Protein AF-G0NQK1-F1 (afdb_monomer_lite)

pLDDT: mean 72.03, std 18.88, range [37.66, 96.12]

Foldseek 3Di:
DDDPDVVVVVVVVVVVVVVVVVVVVVVVVVVVPDPDPDDPPPPPDPPPPPPPPDPPQDPDDPPPDDPPDCVVLLVVLCVLQVQDDSVVLVVLVVVDPSVVSSVVSVVDDHDGPPDDPVVVVVCVVPVDPDVVVVVVVVVVVLVVQCVVCPPNDDDVVRVVVVVVVVVVVVCVPPVCVVVPDDPDPVVVVVVVVVVVVVVVVVVVVVVVVVVVVVVVVVVVVVVVVVVVVVVVVVVVVPDPDDDDDDDDDDDDDDPDDDDDDDDDDDDDDDDDDDDDDDDDDDDDDDDDDDDDDDDDDDDDDDDDD

Secondary structure (DSSP, 8-state):
-PPP-HHHHHHHHHHHHHHHHHHHHHHHHHHHH------TT----GGGG-----GGG----TT------THHHHHHHHHH-TTS-HHHHHHHHHHS-HHHHHHHHHH---PPTT---HHHHHHHSSSSSHHHHHHHHHHHHHHHHHHHHGGG---HHHHHHHHHHHHHHHHH-GGGHHHH-----HHHHHHHHHHHHHHHHHHHHHHHHHHHHHHHHHHHHHHHHHHHHHHHHHHTT--------------------------------------------------------------------

Structure (mmCIF, N/CA/C/O backbone):
data_AF-G0NQK1-F1
#
_entry.id   AF-G0NQK1-F1
#
loop_
_atom_site.group_PDB
_atom_site.id
_atom_site.type_symbol
_atom_site.label_atom_id
_atom_site.label_alt_id
_atom_site.label_comp_id
_atom_site.label_asym_id
_atom_site.label_entity_id
_atom_site.label_seq_id
_atom_site.pdbx_PDB_ins_code
_atom_site.Cartn_x
_atom_site.Cartn_y
_atom_site.Cartn_z
_atom_site.occupancy
_atom_site.B_iso_or_equiv
_atom_site.auth_seq_id
_atom_site.auth_comp_id
_atom_site.auth_asym_id
_atom_site.auth_atom_id
_atom_site.pdbx_PDB_model_num
ATOM 1 N N . MET A 1 1 ? -35.650 0.264 58.188 1.00 47.28 1 MET A N 1
ATOM 2 C CA . MET A 1 1 ? -34.182 0.414 58.132 1.00 47.28 1 MET A CA 1
ATOM 3 C C . MET A 1 1 ? -33.767 0.243 56.674 1.00 47.28 1 MET A C 1
ATOM 5 O O . MET A 1 1 ? -33.750 -0.897 56.217 1.00 47.28 1 MET A O 1
ATOM 9 N N . PRO A 1 2 ? -33.582 1.329 55.905 1.00 57.16 2 PRO A N 1
ATOM 10 C CA . PRO A 1 2 ? -33.082 1.231 54.534 1.00 57.16 2 PRO A CA 1
ATOM 11 C C . PRO A 1 2 ? -31.653 0.673 54.561 1.00 57.16 2 PRO A C 1
ATOM 13 O O . PRO A 1 2 ? -30.858 1.049 55.423 1.00 57.16 2 PRO A O 1
ATOM 16 N N . ARG A 1 3 ? -31.359 -0.286 53.677 1.00 60.88 3 ARG A N 1
ATOM 17 C CA . ARG A 1 3 ? -30.006 -0.832 53.526 1.00 60.88 3 ARG A CA 1
ATOM 18 C C . ARG A 1 3 ? -29.149 0.227 52.826 1.00 60.88 3 ARG A C 1
ATOM 20 O O . ARG A 1 3 ? -29.644 0.813 51.870 1.00 60.88 3 ARG A O 1
ATOM 27 N N . PRO A 1 4 ? -27.925 0.502 53.300 1.00 66.38 4 PRO A N 1
ATOM 28 C CA . PRO A 1 4 ? -27.040 1.433 52.618 1.00 66.38 4 PRO A CA 1
ATOM 29 C C . PRO A 1 4 ? -26.673 0.875 51.239 1.00 66.38 4 PRO A C 1
ATOM 31 O O . PRO A 1 4 ? -26.373 -0.314 51.113 1.00 66.38 4 PRO A O 1
ATOM 34 N N . ASP A 1 5 ? -26.724 1.736 50.225 1.00 71.75 5 ASP A N 1
ATOM 35 C CA . ASP A 1 5 ? -26.423 1.410 48.833 1.00 71.75 5 ASP A CA 1
ATOM 36 C C . ASP A 1 5 ? -24.940 1.047 48.683 1.00 71.75 5 ASP A C 1
ATOM 38 O O . ASP A 1 5 ? -24.060 1.901 48.579 1.00 71.75 5 ASP A O 1
ATOM 42 N N . THR A 1 6 ? -24.651 -0.252 48.686 1.00 82.06 6 THR A N 1
ATOM 43 C CA . THR A 1 6 ? -23.290 -0.794 48.560 1.00 82.06 6 THR A CA 1
ATOM 44 C C . THR A 1 6 ? -22.684 -0.572 47.173 1.00 82.06 6 THR A C 1
ATOM 46 O O . THR A 1 6 ? -21.468 -0.619 47.019 1.00 82.06 6 THR A O 1
ATOM 49 N N . GLU A 1 7 ? -23.510 -0.304 46.161 1.00 79.38 7 GLU A N 1
ATOM 50 C CA . GLU A 1 7 ? -23.057 -0.072 44.784 1.00 79.38 7 GLU A CA 1
ATOM 51 C C . GLU A 1 7 ? -22.332 1.269 44.618 1.00 79.38 7 GLU A C 1
ATOM 53 O O . GLU A 1 7 ? -21.388 1.365 43.834 1.00 79.38 7 GLU A O 1
ATOM 58 N N . GLY A 1 8 ? -22.712 2.290 45.395 1.00 83.19 8 GLY A N 1
ATOM 59 C CA . GLY A 1 8 ? -22.035 3.589 45.368 1.00 83.19 8 GLY A CA 1
ATOM 60 C C . GLY A 1 8 ? -20.596 3.507 45.881 1.00 83.19 8 GLY A C 1
ATOM 61 O O . GLY A 1 8 ? -19.693 4.091 45.287 1.00 83.19 8 GLY A O 1
ATOM 62 N N . LEU A 1 9 ? -20.376 2.712 46.933 1.00 80.38 9 LEU A N 1
ATOM 63 C CA . LEU A 1 9 ? -19.057 2.519 47.543 1.00 80.38 9 LEU A CA 1
ATOM 64 C C . LEU A 1 9 ? -18.083 1.797 46.605 1.00 80.38 9 LEU A C 1
ATOM 66 O O . LEU A 1 9 ? -16.930 2.202 46.489 1.00 80.38 9 LEU A O 1
ATOM 70 N N . LEU A 1 10 ? -18.557 0.776 45.884 1.00 86.19 10 LEU A N 1
ATOM 71 C CA . LEU A 1 10 ? -17.725 0.038 44.928 1.00 86.19 10 LEU A CA 1
ATOM 72 C C . LEU A 1 10 ? -17.297 0.904 43.740 1.00 86.19 10 LEU A C 1
ATOM 74 O O . LEU A 1 10 ? -16.177 0.775 43.247 1.00 86.19 10 LEU A O 1
ATOM 78 N N . LYS A 1 11 ? -18.173 1.805 43.286 1.00 88.19 11 LYS A N 1
ATOM 79 C CA . LYS A 1 11 ? -17.861 2.710 42.178 1.00 88.19 11 LYS A CA 1
ATOM 80 C C . LYS A 1 11 ? -16.820 3.756 42.581 1.00 88.19 11 LYS A C 1
ATOM 82 O O . LYS A 1 11 ? -15.889 4.014 41.826 1.00 88.19 11 LYS A O 1
ATOM 87 N N . GLU A 1 12 ? -16.927 4.285 43.798 1.00 91.31 12 GLU A N 1
ATOM 88 C CA . GLU A 1 12 ? -15.971 5.261 44.325 1.00 91.31 12 GLU A CA 1
ATOM 89 C C . GLU A 1 12 ? -14.574 4.652 44.561 1.00 91.31 12 GLU A C 1
ATOM 91 O O . GLU A 1 12 ? -13.560 5.317 44.344 1.00 91.31 12 GLU A O 1
ATOM 96 N N . GLU A 1 13 ? -14.493 3.380 44.971 1.00 92.62 13 GLU A N 1
ATOM 97 C CA . GLU A 1 13 ? -13.213 2.663 45.063 1.00 92.62 13 GLU A CA 1
ATOM 98 C C . GLU A 1 13 ? -12.600 2.384 43.686 1.00 92.62 13 GLU A C 1
ATOM 100 O O . GLU A 1 13 ? -11.395 2.571 43.508 1.00 92.62 13 GLU A O 1
ATOM 105 N N . ALA A 1 14 ? -13.409 1.994 42.696 1.00 91.50 14 ALA A N 1
ATOM 106 C CA . ALA A 1 14 ? -12.929 1.749 41.337 1.00 91.50 14 ALA A CA 1
ATOM 107 C C . ALA A 1 14 ? -12.344 3.017 40.691 1.00 91.50 14 ALA A C 1
ATOM 109 O O . ALA A 1 14 ? -11.261 2.961 40.101 1.00 91.50 14 ALA A O 1
ATOM 110 N N . ASP A 1 15 ? -13.007 4.164 40.865 1.00 93.19 15 ASP A N 1
ATOM 111 C CA . ASP A 1 15 ? -12.532 5.448 40.341 1.00 93.19 15 ASP A CA 1
ATOM 112 C C . ASP A 1 15 ? -11.212 5.878 41.009 1.00 93.19 15 ASP A C 1
ATOM 114 O O . ASP A 1 15 ? -10.290 6.325 40.322 1.00 93.19 15 ASP A O 1
ATOM 118 N N . LYS A 1 16 ? -11.053 5.646 42.322 1.00 94.75 16 LYS A N 1
ATOM 119 C CA . LYS A 1 16 ? -9.789 5.914 43.041 1.00 94.75 16 LYS A CA 1
ATOM 120 C C . LYS A 1 16 ? -8.631 5.051 42.540 1.00 94.75 16 LYS A C 1
ATOM 122 O O . LYS A 1 16 ? -7.509 5.546 42.425 1.00 94.75 16 LYS A O 1
ATOM 127 N N . VAL A 1 17 ? -8.882 3.777 42.235 1.00 95.06 17 VAL A N 1
ATOM 128 C CA . VAL A 1 17 ? -7.855 2.868 41.696 1.00 95.06 17 VAL A CA 1
ATOM 129 C C . VAL A 1 17 ? -7.435 3.290 40.286 1.00 95.06 17 VAL A C 1
ATOM 131 O O . VAL A 1 17 ? -6.241 3.305 39.981 1.00 95.06 17 VAL A O 1
ATOM 134 N N . LEU A 1 18 ? -8.390 3.686 39.442 1.00 92.31 18 LEU A N 1
ATOM 135 C CA . LEU A 1 18 ? -8.117 4.192 38.094 1.00 92.31 18 LEU A CA 1
ATOM 136 C C . LEU A 1 18 ? -7.317 5.499 38.121 1.00 92.31 18 LEU A C 1
ATOM 138 O O . LEU A 1 18 ? -6.339 5.632 37.384 1.00 92.31 18 LEU A O 1
ATOM 142 N N . GLU A 1 19 ? -7.676 6.440 38.994 1.00 94.12 19 GLU A N 1
ATOM 143 C CA . GLU A 1 19 ? -6.955 7.710 39.119 1.00 94.12 19 GLU A CA 1
ATOM 144 C C . GLU A 1 19 ? -5.521 7.509 39.644 1.00 94.12 19 GLU A C 1
ATOM 146 O O . GLU A 1 19 ? -4.582 8.147 39.160 1.00 94.12 19 GLU A O 1
ATOM 151 N N . ALA A 1 20 ? -5.323 6.575 40.582 1.00 93.12 20 ALA A N 1
ATOM 152 C CA . ALA A 1 20 ? -3.994 6.201 41.066 1.00 93.12 20 ALA A CA 1
ATOM 153 C C . ALA A 1 20 ? -3.134 5.560 39.963 1.00 93.12 20 ALA A C 1
ATOM 155 O O . ALA A 1 20 ? -1.944 5.866 39.852 1.00 93.12 20 ALA A O 1
ATOM 156 N N . TYR A 1 21 ? -3.733 4.717 39.117 1.00 92.38 21 TYR A N 1
ATOM 157 C CA . TYR A 1 21 ? -3.041 4.085 37.995 1.00 92.38 21 TYR A CA 1
ATOM 158 C C . TYR A 1 21 ? -2.567 5.116 36.961 1.00 92.38 21 TYR A C 1
ATOM 160 O O . TYR A 1 21 ? -1.395 5.103 36.579 1.00 92.38 21 TYR A O 1
ATOM 168 N N . PHE A 1 22 ? -3.422 6.068 36.572 1.00 89.00 22 PHE A N 1
ATOM 169 C CA . PHE A 1 22 ? -3.027 7.129 35.637 1.00 89.00 22 PHE A CA 1
ATOM 170 C C . PHE A 1 22 ? -1.946 8.050 36.215 1.00 89.00 22 PHE A C 1
ATOM 172 O O . PHE A 1 22 ? -0.972 8.337 35.522 1.00 89.00 22 PHE A O 1
ATOM 179 N N . LYS A 1 23 ? -2.035 8.417 37.501 1.00 88.56 23 LYS A N 1
ATOM 180 C CA . LYS A 1 23 ? -0.977 9.192 38.176 1.00 88.56 23 LYS A CA 1
ATOM 181 C C . LYS A 1 23 ? 0.366 8.458 38.224 1.00 88.56 23 LYS A C 1
ATOM 183 O O . LYS A 1 23 ? 1.402 9.103 38.108 1.00 88.56 23 LYS A O 1
ATOM 188 N N . SER A 1 24 ? 0.371 7.128 38.365 1.00 86.19 24 SER A N 1
ATOM 189 C CA . SER A 1 24 ? 1.624 6.357 38.304 1.00 86.19 24 SER A CA 1
ATOM 190 C C . SER A 1 24 ? 2.235 6.299 36.901 1.00 86.19 24 SER A C 1
ATOM 192 O O . SER A 1 24 ? 3.453 6.294 36.779 1.00 86.19 24 SER A O 1
ATOM 194 N N . GLN A 1 25 ? 1.408 6.301 35.849 1.00 80.50 25 GLN A N 1
ATOM 195 C CA . GLN A 1 25 ? 1.873 6.277 34.459 1.00 80.50 25 GLN A CA 1
ATOM 196 C C . GLN A 1 25 ? 2.445 7.634 34.025 1.00 80.50 25 GLN A C 1
ATOM 198 O O . GLN A 1 25 ? 3.447 7.670 33.320 1.00 80.50 25 GLN A O 1
ATOM 203 N N . GLU A 1 26 ? 1.853 8.751 34.461 1.00 76.69 26 GLU A N 1
ATOM 204 C CA . GLU A 1 26 ? 2.375 10.092 34.148 1.00 76.69 26 GLU A CA 1
ATOM 205 C C . GLU A 1 26 ? 3.767 10.326 34.756 1.00 76.69 26 GLU A C 1
ATOM 207 O O . GLU A 1 26 ? 4.646 10.854 34.078 1.00 76.69 26 GLU A O 1
ATOM 212 N N . ALA A 1 27 ? 4.010 9.844 35.980 1.00 73.12 27 ALA A N 1
ATOM 213 C CA . ALA A 1 27 ? 5.314 9.967 36.633 1.00 73.12 27 ALA A CA 1
ATOM 214 C C . ALA A 1 27 ? 6.438 9.184 35.921 1.00 73.12 27 ALA A C 1
ATOM 216 O O . ALA A 1 27 ? 7.591 9.595 35.973 1.00 73.12 27 ALA A O 1
ATOM 217 N N . GLU A 1 28 ? 6.120 8.075 35.247 1.00 73.38 28 GLU A N 1
ATOM 218 C CA . GLU A 1 28 ? 7.110 7.265 34.519 1.00 73.38 28 GLU A CA 1
ATOM 219 C C . GLU A 1 28 ? 7.445 7.853 33.135 1.00 73.38 28 GLU A C 1
ATOM 221 O O . GLU A 1 28 ? 8.535 7.643 32.604 1.00 73.38 28 GLU A O 1
ATOM 226 N N . ILE A 1 29 ? 6.523 8.620 32.543 1.00 68.38 29 ILE A N 1
ATOM 227 C CA . ILE A 1 29 ? 6.702 9.209 31.209 1.00 68.38 29 ILE A CA 1
ATOM 228 C C . ILE A 1 29 ? 7.517 10.511 31.273 1.00 68.38 29 ILE A C 1
ATOM 230 O O . ILE A 1 29 ? 8.296 10.780 30.353 1.00 68.38 29 ILE A O 1
ATOM 234 N N . ASP A 1 30 ? 7.404 11.284 32.355 1.00 61.38 30 ASP A N 1
ATOM 235 C CA . ASP A 1 30 ? 8.177 12.524 32.525 1.00 61.38 30 ASP A CA 1
ATOM 236 C C . ASP A 1 30 ? 9.691 12.269 32.677 1.00 61.38 30 ASP A C 1
ATOM 238 O O . ASP A 1 30 ? 10.494 13.077 32.203 1.00 61.38 30 ASP A O 1
ATOM 242 N N . ASP A 1 31 ? 10.097 11.104 33.196 1.00 62.75 31 ASP A N 1
ATOM 243 C CA . ASP A 1 31 ? 11.508 10.686 33.245 1.00 62.75 31 ASP A CA 1
ATOM 244 C C . ASP A 1 31 ? 12.076 10.300 31.862 1.00 62.75 31 ASP A C 1
ATOM 246 O O . ASP A 1 31 ? 13.297 10.287 31.672 1.00 62.75 31 ASP A O 1
ATOM 250 N N . LEU A 1 32 ? 11.224 10.011 30.867 1.00 60.41 32 LEU A N 1
ATOM 251 C CA . LEU A 1 32 ? 11.668 9.622 29.523 1.00 60.41 32 LEU A CA 1
ATOM 252 C C . LEU A 1 32 ? 11.732 10.776 28.514 1.00 60.41 32 LEU A C 1
ATOM 254 O O . LEU A 1 32 ? 12.402 10.619 27.490 1.00 60.41 32 LEU A O 1
ATOM 258 N N . ILE A 1 33 ? 11.040 11.900 28.737 1.00 60.25 33 ILE A N 1
ATOM 259 C CA . ILE A 1 33 ? 10.788 12.863 27.647 1.00 60.25 33 ILE A CA 1
ATOM 260 C C . ILE A 1 33 ? 11.591 14.168 27.739 1.00 60.25 33 ILE A C 1
ATOM 262 O O . ILE A 1 33 ? 11.809 14.783 26.696 1.00 60.25 33 ILE A O 1
ATOM 266 N N . ILE A 1 34 ? 12.116 14.594 28.894 1.00 54.38 34 ILE A N 1
ATOM 267 C CA . ILE A 1 34 ? 12.897 15.848 28.956 1.00 54.38 34 ILE A CA 1
ATOM 268 C C . ILE A 1 34 ? 14.088 15.725 29.916 1.00 54.38 34 ILE A C 1
ATOM 270 O O . ILE A 1 34 ? 14.192 16.419 30.924 1.00 54.38 34 ILE A O 1
ATOM 274 N N . GLY A 1 35 ? 15.051 14.872 29.563 1.00 52.09 35 GLY A N 1
ATOM 275 C CA . GLY A 1 35 ? 16.433 15.139 29.960 1.00 52.09 35 GLY A CA 1
ATOM 276 C C . GLY A 1 35 ? 16.885 16.425 29.255 1.00 52.09 35 GLY A C 1
ATOM 277 O O . GLY A 1 35 ? 16.641 16.554 28.053 1.00 52.09 35 GLY A O 1
ATOM 278 N N . PRO A 1 36 ? 17.486 17.403 29.953 1.00 54.50 36 PRO A N 1
ATOM 279 C CA . PRO A 1 36 ? 17.857 18.659 29.329 1.00 54.50 36 PRO A CA 1
ATOM 280 C C . PRO A 1 36 ? 18.893 18.356 28.245 1.00 54.50 36 PRO A C 1
ATOM 282 O O . PRO A 1 36 ? 19.937 17.765 28.522 1.00 54.50 36 PRO A O 1
ATOM 285 N N . CYS A 1 37 ? 18.564 18.719 27.007 1.00 52.97 37 CYS A N 1
ATOM 286 C CA . CYS A 1 37 ? 19.435 18.634 25.843 1.00 52.97 37 CYS A CA 1
ATOM 287 C C . CYS A 1 37 ? 20.619 19.594 26.041 1.00 52.97 37 CYS A C 1
ATOM 289 O O . CYS A 1 37 ? 20.638 20.688 25.483 1.00 52.97 37 CYS A O 1
ATOM 291 N N . TYR A 1 38 ? 21.555 19.224 26.912 1.00 50.69 38 TYR A N 1
ATOM 292 C CA . TYR A 1 38 ? 22.811 19.924 27.110 1.00 50.69 38 TYR A CA 1
ATOM 293 C C . TYR A 1 38 ? 23.866 19.353 26.162 1.00 50.69 38 TYR A C 1
ATOM 295 O O . TYR A 1 38 ? 24.126 18.149 26.135 1.00 50.69 38 TYR A O 1
ATOM 303 N N . ASP A 1 39 ? 24.480 20.305 25.465 1.00 50.81 39 ASP A N 1
ATOM 304 C CA . ASP A 1 39 ? 25.810 20.297 24.865 1.00 50.81 39 ASP A CA 1
ATOM 305 C C . ASP A 1 39 ? 25.944 19.708 23.454 1.00 50.81 39 ASP A C 1
ATOM 307 O O . ASP A 1 39 ? 26.542 18.656 23.234 1.00 50.81 39 ASP A O 1
ATOM 311 N N . GLU A 1 40 ? 25.524 20.520 22.477 1.00 53.44 40 GLU A N 1
ATOM 312 C CA . GLU A 1 40 ? 25.973 20.490 21.072 1.00 53.44 40 GLU A CA 1
ATOM 313 C C . GLU A 1 40 ? 27.495 20.754 20.896 1.00 53.44 40 GLU A C 1
ATOM 315 O O . GLU A 1 40 ? 27.973 20.840 19.771 1.00 53.44 40 GLU A O 1
ATOM 320 N N . ASP A 1 41 ? 28.290 20.810 21.974 1.00 57.91 41 ASP A N 1
ATOM 321 C CA . ASP A 1 41 ? 29.712 21.195 21.940 1.00 57.91 41 ASP A CA 1
ATOM 322 C C . ASP A 1 41 ? 30.703 20.059 22.292 1.00 57.91 41 ASP A C 1
ATOM 324 O O . ASP A 1 41 ? 31.879 20.310 22.553 1.00 57.91 41 ASP A O 1
ATOM 328 N N . LYS A 1 42 ? 30.286 18.782 22.278 1.00 52.62 42 LYS A N 1
ATOM 329 C CA . LYS A 1 42 ? 31.195 17.622 22.471 1.00 52.62 42 LYS A CA 1
ATOM 330 C C . LYS A 1 42 ? 31.612 16.894 21.187 1.00 52.62 42 LYS A C 1
ATOM 332 O O . LYS A 1 42 ? 31.985 15.722 21.237 1.00 52.62 42 LYS A O 1
ATOM 337 N N . ASP A 1 43 ? 31.694 17.609 20.070 1.00 57.75 43 ASP A N 1
ATOM 338 C CA . ASP A 1 43 ? 32.359 17.141 18.840 1.00 57.75 43 ASP A CA 1
ATOM 339 C C . ASP A 1 43 ? 33.899 17.280 18.881 1.00 57.75 43 ASP A C 1
ATOM 341 O O . ASP A 1 43 ? 34.585 17.362 17.857 1.00 57.75 43 ASP A O 1
ATOM 345 N N . ASP A 1 44 ? 34.499 17.226 20.072 1.00 52.69 44 ASP A N 1
ATOM 346 C CA . ASP A 1 44 ? 35.949 17.174 20.219 1.00 52.69 44 ASP A CA 1
ATOM 347 C C . ASP A 1 44 ? 36.492 15.739 20.045 1.00 52.69 44 ASP A C 1
ATOM 349 O O . ASP A 1 44 ? 36.635 14.939 20.969 1.00 52.69 44 ASP A O 1
ATOM 353 N N . ARG A 1 45 ? 36.907 15.460 18.803 1.00 51.81 45 ARG A N 1
ATOM 354 C CA . ARG A 1 45 ? 38.131 14.701 18.452 1.00 51.81 45 ARG A CA 1
ATOM 355 C C . ARG A 1 45 ? 38.263 13.228 18.881 1.00 51.81 45 ARG A C 1
ATOM 357 O O . ARG A 1 45 ? 39.382 12.765 19.112 1.00 51.81 45 ARG A O 1
ATOM 364 N N . ILE A 1 46 ? 37.206 12.418 18.847 1.00 54.66 46 ILE A N 1
ATOM 365 C CA . ILE A 1 46 ? 37.374 10.952 19.013 1.00 54.66 46 ILE A CA 1
ATOM 366 C C . ILE A 1 46 ? 37.886 10.256 17.726 1.00 54.66 46 ILE A C 1
ATOM 368 O O . ILE A 1 46 ? 38.450 9.164 17.785 1.00 54.66 46 ILE A O 1
ATOM 372 N N . PHE A 1 47 ? 37.845 10.910 16.558 1.00 51.75 47 PHE A N 1
ATOM 373 C CA . PHE A 1 47 ? 38.321 10.314 15.294 1.00 51.75 47 PHE A CA 1
ATOM 374 C C . PHE A 1 47 ? 39.834 10.430 15.016 1.00 51.75 47 PHE A C 1
ATOM 376 O O . PHE A 1 47 ? 40.305 9.996 13.967 1.00 51.75 47 PHE A O 1
ATOM 383 N N . GLY A 1 48 ? 40.640 10.936 15.956 1.00 53.38 48 GLY A N 1
ATOM 384 C CA . GLY A 1 48 ? 42.083 11.134 15.749 1.00 53.38 48 GLY A CA 1
ATOM 385 C C . GLY A 1 48 ? 42.977 9.884 15.832 1.00 53.38 48 GLY A C 1
ATOM 386 O O . GLY A 1 48 ? 44.178 10.006 15.606 1.00 53.38 48 GLY A O 1
ATOM 387 N N . LYS A 1 49 ? 42.459 8.697 16.193 1.00 53.47 49 LYS A N 1
ATOM 388 C CA . LYS A 1 49 ? 43.301 7.499 16.446 1.00 53.47 49 LYS A CA 1
ATOM 389 C C . LYS A 1 49 ? 42.799 6.179 15.848 1.00 53.47 49 LYS A C 1
ATOM 391 O O . LYS A 1 49 ? 43.338 5.126 16.170 1.00 53.47 49 LYS A O 1
ATOM 396 N N . LEU A 1 50 ? 41.834 6.217 14.929 1.00 45.81 50 LEU A N 1
ATOM 397 C CA . LEU A 1 50 ? 41.386 5.036 14.173 1.00 45.81 50 LEU A CA 1
ATOM 398 C C . LEU A 1 50 ? 42.060 4.911 12.795 1.00 45.81 50 LEU A C 1
ATOM 400 O O . LEU A 1 50 ? 41.522 4.284 11.889 1.00 45.81 50 LEU A O 1
ATOM 404 N N . SER A 1 51 ? 43.298 5.398 12.647 1.00 49.41 51 SER A N 1
ATOM 405 C CA . SER A 1 51 ? 44.225 4.890 11.624 1.00 49.41 51 SER A CA 1
ATOM 406 C C . SER A 1 51 ? 44.776 3.524 12.061 1.00 49.41 51 SER A C 1
ATOM 408 O O . SER A 1 51 ? 45.981 3.319 12.207 1.00 49.41 51 SER A O 1
ATOM 410 N N . GLY A 1 52 ? 43.867 2.590 12.334 1.00 46.03 52 GLY A N 1
ATOM 411 C CA . GLY A 1 52 ? 44.163 1.191 12.587 1.00 46.03 52 GLY A CA 1
ATOM 412 C C . GLY A 1 52 ? 44.403 0.471 11.268 1.00 46.03 52 GLY A C 1
ATOM 413 O O . GLY A 1 52 ? 43.605 -0.373 10.874 1.00 46.03 52 GLY A O 1
ATOM 414 N N . ASN A 1 53 ? 45.522 0.772 10.604 1.00 48.88 53 ASN A N 1
ATOM 415 C CA . ASN A 1 53 ? 46.158 -0.195 9.711 1.00 48.88 53 ASN A CA 1
ATOM 416 C C . ASN A 1 53 ? 46.727 -1.310 10.596 1.00 48.88 53 ASN A C 1
ATOM 418 O O . ASN A 1 53 ? 47.910 -1.328 10.933 1.00 48.88 53 ASN A O 1
ATOM 422 N N . GLY A 1 54 ? 45.846 -2.200 11.052 1.00 46.47 54 GLY A N 1
ATOM 423 C CA . GLY A 1 54 ? 46.244 -3.409 11.753 1.00 46.47 54 GLY A CA 1
ATOM 424 C C . GLY A 1 54 ? 47.105 -4.300 10.843 1.00 46.47 54 GLY A C 1
ATOM 425 O O . GLY A 1 54 ? 46.902 -4.316 9.626 1.00 46.47 54 GLY A O 1
ATOM 426 N N . PRO A 1 55 ? 48.036 -5.088 11.405 1.00 48.81 55 PRO A N 1
ATOM 427 C CA . PRO A 1 55 ? 49.000 -5.913 10.665 1.00 48.81 55 PRO A CA 1
ATOM 428 C C . PRO A 1 55 ? 48.389 -7.134 9.942 1.00 48.81 55 PRO A C 1
ATOM 430 O O . PRO A 1 55 ? 49.102 -8.054 9.557 1.00 48.81 55 PRO A O 1
ATOM 43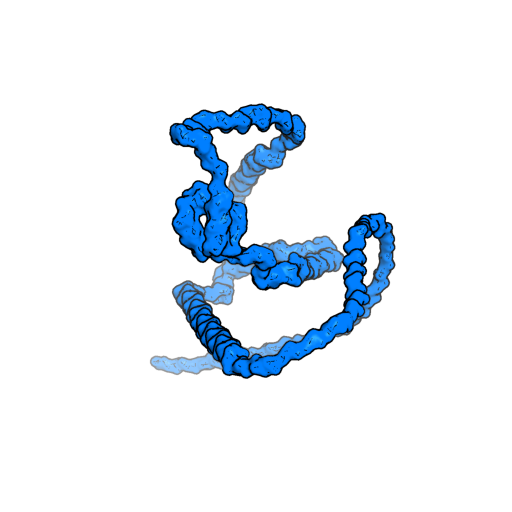3 N N . LEU A 1 56 ? 47.076 -7.153 9.704 1.00 47.62 56 LEU A N 1
ATOM 434 C CA . LEU A 1 56 ? 46.385 -8.223 8.974 1.00 47.62 56 LEU A CA 1
ATOM 435 C C . LEU A 1 56 ? 46.393 -8.025 7.445 1.00 47.62 56 LEU A C 1
ATOM 437 O O . LEU A 1 56 ? 45.854 -8.855 6.718 1.00 47.62 56 LEU A O 1
ATOM 441 N N . ALA A 1 57 ? 47.027 -6.963 6.939 1.00 46.94 57 ALA A N 1
ATOM 442 C CA . ALA A 1 57 ? 47.102 -6.665 5.505 1.00 46.94 57 ALA A CA 1
ATOM 443 C C . ALA A 1 57 ? 48.320 -7.269 4.774 1.00 46.94 57 ALA A C 1
ATOM 445 O O . ALA A 1 57 ? 48.455 -7.070 3.569 1.00 46.94 57 ALA A O 1
ATOM 446 N N . ALA A 1 58 ? 49.201 -8.012 5.450 1.00 46.69 58 ALA A N 1
ATOM 447 C CA . ALA A 1 58 ? 50.442 -8.493 4.841 1.00 46.69 58 ALA A CA 1
ATOM 448 C C . ALA A 1 58 ? 50.690 -9.986 5.089 1.00 46.69 58 ALA A C 1
ATOM 450 O O . ALA A 1 58 ? 51.708 -10.385 5.643 1.00 46.69 58 ALA A O 1
ATOM 451 N N . GLN A 1 59 ? 49.794 -10.844 4.594 1.00 47.97 59 GLN A N 1
ATOM 452 C CA . GLN A 1 59 ? 50.249 -12.154 4.122 1.00 47.97 59 GLN A CA 1
ATOM 453 C C . GLN A 1 59 ? 50.836 -11.958 2.715 1.00 47.97 59 GLN A C 1
ATOM 455 O O . GLN A 1 59 ? 50.225 -12.296 1.700 1.00 47.97 59 GLN A O 1
ATOM 460 N N . GLU A 1 60 ? 52.006 -11.316 2.664 1.00 46.44 60 GLU A N 1
ATOM 461 C CA . GLU A 1 60 ? 52.797 -11.149 1.448 1.00 46.44 60 GLU A CA 1
ATOM 46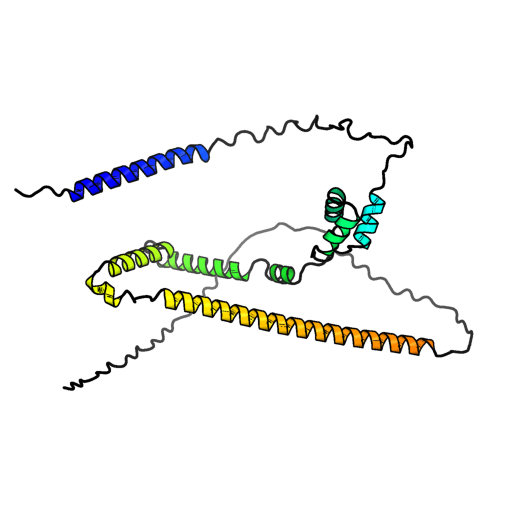2 C C . GLU A 1 60 ? 53.198 -12.527 0.913 1.00 46.44 60 GLU A C 1
ATOM 464 O O . GLU A 1 60 ? 53.868 -13.323 1.573 1.00 46.44 60 GLU A O 1
ATOM 469 N N . ARG A 1 61 ? 52.799 -12.821 -0.326 1.00 53.56 61 ARG A N 1
ATOM 470 C CA . ARG A 1 61 ? 53.491 -13.840 -1.118 1.00 53.56 61 ARG A CA 1
ATOM 471 C C . ARG A 1 61 ? 54.854 -13.274 -1.525 1.00 53.56 61 ARG A C 1
ATOM 473 O O . ARG A 1 61 ? 54.957 -12.083 -1.799 1.00 53.56 61 ARG A O 1
ATOM 480 N N . ARG A 1 62 ? 55.866 -14.144 -1.627 1.00 53.06 62 ARG A N 1
ATOM 481 C CA . ARG A 1 62 ? 57.283 -13.844 -1.950 1.00 53.06 62 ARG A CA 1
ATOM 482 C C . ARG A 1 62 ? 57.541 -13.049 -3.242 1.00 53.06 62 ARG A C 1
ATOM 484 O O . ARG A 1 62 ? 58.686 -12.716 -3.518 1.00 53.06 62 ARG A O 1
ATOM 491 N N . ASP A 1 63 ? 56.512 -12.725 -4.016 1.00 55.50 63 ASP A N 1
ATOM 492 C CA . ASP A 1 63 ? 56.644 -12.142 -5.350 1.00 55.50 63 ASP A CA 1
ATOM 493 C C . ASP A 1 63 ? 56.615 -10.601 -5.349 1.00 55.50 63 ASP A C 1
ATOM 495 O O . ASP A 1 63 ? 56.686 -9.995 -6.418 1.00 55.50 63 ASP A O 1
ATOM 499 N N . GLY A 1 64 ? 56.463 -9.948 -4.186 1.00 52.69 64 GLY A N 1
ATOM 500 C CA . GLY A 1 64 ? 56.572 -8.485 -4.033 1.00 52.69 64 GLY A CA 1
ATOM 501 C C . GLY A 1 64 ? 55.547 -7.651 -4.819 1.00 52.69 64 GLY A C 1
ATOM 502 O O . GLY A 1 64 ? 55.642 -6.427 -4.864 1.00 52.69 64 GLY A O 1
ATOM 503 N N . ARG A 1 65 ? 54.554 -8.285 -5.454 1.00 48.50 65 ARG A N 1
ATOM 504 C CA . ARG A 1 65 ? 53.463 -7.597 -6.152 1.00 48.50 65 ARG A CA 1
ATOM 505 C C . ARG A 1 65 ? 52.240 -7.531 -5.255 1.00 48.50 65 ARG A C 1
ATOM 507 O O . ARG A 1 65 ? 51.498 -8.506 -5.124 1.00 48.50 65 ARG A O 1
ATOM 514 N N . VAL A 1 66 ? 52.000 -6.350 -4.694 1.00 46.19 66 VAL A N 1
ATOM 515 C CA . VAL A 1 66 ? 50.694 -5.979 -4.146 1.00 46.19 66 VAL A CA 1
ATOM 516 C C . VAL A 1 66 ? 49.669 -6.165 -5.267 1.00 46.19 66 VAL A C 1
ATOM 518 O O . VAL A 1 66 ? 49.835 -5.613 -6.356 1.00 46.19 66 VAL A O 1
ATOM 521 N N . ARG A 1 67 ? 48.619 -6.966 -5.043 1.00 47.44 67 ARG A N 1
ATOM 522 C CA . ARG A 1 67 ? 47.486 -7.067 -5.976 1.00 47.44 67 ARG A CA 1
ATOM 523 C C . ARG A 1 67 ? 46.677 -5.766 -5.934 1.00 47.44 67 ARG A C 1
ATOM 525 O O . ARG A 1 67 ? 45.561 -5.736 -5.432 1.00 47.44 67 ARG A O 1
ATOM 532 N N . VAL A 1 68 ? 47.234 -4.688 -6.470 1.00 50.88 68 VAL A N 1
ATOM 533 C CA . VAL A 1 68 ? 46.472 -3.495 -6.838 1.00 50.88 68 VAL A CA 1
ATOM 534 C C . VAL A 1 68 ? 45.831 -3.817 -8.179 1.00 50.88 68 VAL A C 1
ATOM 536 O O . VAL A 1 68 ? 46.469 -3.737 -9.223 1.00 50.88 68 VAL A O 1
ATOM 539 N N . GLY A 1 69 ? 44.608 -4.337 -8.147 1.00 49.66 69 GLY A N 1
ATOM 540 C CA . GLY A 1 69 ? 43.947 -4.732 -9.385 1.00 49.66 69 GLY A CA 1
ATOM 541 C C . GLY A 1 69 ? 42.604 -5.422 -9.222 1.00 49.66 69 GLY A C 1
ATOM 542 O O . GLY A 1 69 ? 42.296 -6.317 -10.002 1.00 49.66 69 GLY A O 1
ATOM 543 N N . HIS A 1 70 ? 41.772 -5.027 -8.252 1.00 53.28 70 HIS A N 1
ATOM 544 C CA . HIS A 1 70 ? 40.343 -5.360 -8.354 1.00 53.28 70 HIS A CA 1
ATOM 545 C C . HIS A 1 70 ? 39.656 -4.595 -9.503 1.00 53.28 70 HIS A C 1
ATOM 547 O O . HIS A 1 70 ? 38.554 -4.964 -9.902 1.00 53.28 70 HIS A O 1
ATOM 553 N N . GLU A 1 71 ? 40.332 -3.602 -10.097 1.00 56.03 71 GLU A N 1
ATOM 554 C CA . GLU A 1 71 ? 39.862 -2.837 -11.260 1.00 56.03 71 GLU A CA 1
ATOM 555 C C . GLU A 1 71 ? 39.496 -3.736 -12.454 1.00 56.03 71 GLU A C 1
ATOM 557 O O . GLU A 1 71 ? 38.495 -3.489 -13.126 1.00 56.03 71 GLU A O 1
ATOM 562 N N . GLY A 1 72 ? 40.218 -4.845 -12.666 1.00 63.53 72 GLY A N 1
ATOM 563 C CA . GLY A 1 72 ? 39.884 -5.806 -13.725 1.00 63.53 72 GLY A CA 1
ATOM 564 C C . GLY A 1 72 ? 38.610 -6.615 -13.445 1.00 63.53 72 GLY A C 1
ATOM 565 O O . GLY A 1 72 ? 37.848 -6.920 -14.362 1.00 63.53 72 GLY A O 1
ATOM 566 N N . GLY A 1 73 ? 38.341 -6.929 -12.174 1.00 81.44 73 GLY A N 1
ATOM 567 C CA . GLY A 1 73 ? 37.196 -7.755 -11.782 1.00 81.44 73 GLY A CA 1
ATOM 568 C C . GLY A 1 73 ? 35.866 -7.012 -11.874 1.00 81.44 73 GLY A C 1
ATOM 569 O O . GLY A 1 73 ? 34.872 -7.574 -12.324 1.00 81.44 73 GLY A O 1
ATOM 570 N N . VAL A 1 74 ? 35.841 -5.729 -11.507 1.00 85.25 74 VAL A N 1
ATOM 571 C CA . VAL A 1 74 ? 34.604 -4.931 -11.550 1.00 85.25 74 VAL A CA 1
ATOM 572 C C . VAL A 1 74 ? 34.156 -4.696 -12.993 1.00 85.25 74 VAL A C 1
ATOM 574 O O . VAL A 1 74 ? 32.971 -4.829 -13.294 1.00 85.25 74 VAL A O 1
ATOM 577 N N . GLY A 1 75 ? 35.095 -4.420 -13.904 1.00 87.19 75 GLY A N 1
ATOM 578 C CA . GLY A 1 75 ? 34.792 -4.248 -15.326 1.00 87.19 75 GLY A CA 1
ATOM 579 C C . GLY A 1 75 ? 34.198 -5.510 -15.959 1.00 87.19 75 GLY A C 1
ATOM 580 O O . GLY A 1 75 ? 33.154 -5.445 -16.609 1.00 87.19 75 GLY A O 1
ATOM 581 N N . GLU A 1 76 ? 34.806 -6.676 -15.715 1.00 91.56 76 GLU A N 1
ATOM 582 C CA . GLU A 1 76 ? 34.294 -7.957 -16.225 1.00 91.56 76 GLU A CA 1
ATOM 583 C C . GLU A 1 76 ? 32.927 -8.315 -15.612 1.00 91.56 76 GLU A C 1
ATOM 585 O O . GLU A 1 76 ? 32.048 -8.859 -16.289 1.00 91.56 76 GLU A O 1
ATOM 590 N N . PHE A 1 77 ? 32.718 -7.974 -14.340 1.00 91.94 77 PHE A N 1
ATOM 591 C CA . PHE A 1 77 ? 31.446 -8.174 -13.657 1.00 91.94 77 PHE A CA 1
ATOM 592 C C . PHE A 1 77 ? 30.330 -7.311 -14.255 1.00 91.94 77 PHE A C 1
ATOM 594 O O . PHE A 1 77 ? 29.269 -7.830 -14.607 1.00 91.94 77 PHE A O 1
ATOM 601 N N . LEU A 1 78 ? 30.575 -6.010 -14.426 1.00 90.94 78 LEU A N 1
ATOM 602 C CA . LEU A 1 78 ? 29.609 -5.075 -15.008 1.00 90.94 78 LEU A CA 1
ATOM 603 C C . LEU A 1 78 ? 29.333 -5.380 -16.487 1.00 90.94 78 LEU A C 1
ATOM 605 O O . LEU A 1 78 ? 28.200 -5.220 -16.935 1.00 90.94 78 LEU A O 1
ATOM 609 N N . ALA A 1 79 ? 30.310 -5.912 -17.230 1.00 91.62 79 ALA A N 1
ATOM 610 C CA . ALA A 1 79 ? 30.087 -6.397 -18.594 1.00 91.62 79 ALA A CA 1
ATOM 611 C C . ALA A 1 79 ? 29.098 -7.579 -18.643 1.00 91.62 79 ALA A C 1
ATOM 613 O O . ALA A 1 79 ? 28.300 -7.685 -19.575 1.00 91.62 79 ALA A O 1
ATOM 614 N N . LYS A 1 80 ? 29.113 -8.459 -17.630 1.00 93.94 80 LYS A N 1
ATOM 615 C CA . LYS A 1 80 ? 28.173 -9.592 -17.509 1.00 93.94 80 LYS A CA 1
ATOM 616 C C . LYS A 1 80 ? 26.830 -9.201 -16.877 1.00 93.94 80 LYS A C 1
ATOM 618 O O . LYS A 1 80 ? 25.840 -9.898 -17.112 1.00 93.94 80 LYS A O 1
ATOM 623 N N . CYS A 1 81 ? 26.797 -8.118 -16.100 1.00 90.19 81 CYS A N 1
ATOM 624 C CA . CYS A 1 81 ? 25.636 -7.611 -15.364 1.00 90.19 81 CYS A CA 1
ATOM 625 C C . CYS A 1 81 ? 25.462 -6.089 -15.578 1.00 90.19 81 CYS A C 1
ATOM 627 O O . CYS A 1 81 ? 25.660 -5.317 -14.638 1.00 90.19 81 CYS A O 1
ATOM 629 N N . PRO A 1 82 ? 25.071 -5.633 -16.785 1.00 88.88 82 PRO A N 1
ATOM 630 C CA . PRO A 1 82 ? 25.027 -4.204 -17.124 1.00 88.88 82 PRO A CA 1
ATOM 631 C C . PRO A 1 82 ? 23.934 -3.411 -16.387 1.00 88.88 82 PRO A C 1
ATOM 633 O O . PRO A 1 82 ? 23.911 -2.184 -16.438 1.00 88.88 82 PRO A O 1
ATOM 636 N N . HIS A 1 83 ? 23.000 -4.093 -15.723 1.00 84.56 83 HIS A N 1
ATOM 637 C CA . HIS A 1 83 ? 21.913 -3.489 -14.949 1.00 84.56 83 HIS A CA 1
ATOM 638 C C . HIS A 1 83 ? 22.286 -3.184 -13.492 1.00 84.56 83 HIS A C 1
ATOM 640 O O . HIS A 1 83 ? 21.488 -2.555 -12.800 1.00 84.56 83 HIS A O 1
ATOM 646 N N . LEU A 1 84 ? 23.455 -3.627 -13.015 1.00 87.88 84 LEU A N 1
ATOM 647 C CA . LEU A 1 84 ? 23.917 -3.352 -11.653 1.00 87.88 84 LEU A CA 1
ATOM 648 C C . LEU A 1 84 ? 24.733 -2.054 -11.582 1.00 87.88 84 LEU A C 1
ATOM 650 O O . LEU A 1 84 ? 25.500 -1.738 -12.488 1.00 87.88 84 LEU A O 1
ATOM 654 N N . ASP A 1 85 ? 24.594 -1.323 -10.474 1.00 85.81 85 ASP A N 1
ATOM 655 C CA . ASP A 1 85 ? 25.430 -0.154 -10.183 1.00 85.81 85 ASP A CA 1
ATOM 656 C C . ASP A 1 85 ? 26.822 -0.572 -9.674 1.00 85.81 85 ASP A C 1
ATOM 658 O O . ASP A 1 85 ? 26.983 -1.639 -9.075 1.00 85.81 85 ASP A O 1
ATOM 662 N N . ALA A 1 86 ? 27.829 0.274 -9.892 1.00 85.06 86 ALA A N 1
ATOM 663 C CA . ALA A 1 86 ? 29.225 -0.001 -9.554 1.00 85.06 86 ALA A CA 1
ATOM 664 C C . ALA A 1 86 ? 29.433 -0.203 -8.043 1.00 85.06 86 ALA A C 1
ATOM 666 O O . ALA A 1 86 ? 30.161 -1.104 -7.635 1.00 85.06 86 ALA A O 1
ATOM 667 N N . THR A 1 87 ? 28.741 0.578 -7.213 1.00 86.06 87 THR A N 1
ATOM 668 C CA . THR A 1 87 ? 28.734 0.432 -5.747 1.00 86.06 87 THR A CA 1
ATOM 669 C C . THR A 1 87 ? 28.206 -0.935 -5.326 1.00 86.06 87 THR A C 1
ATOM 671 O O . THR A 1 87 ? 28.856 -1.653 -4.572 1.00 86.06 87 THR A O 1
ATOM 674 N N . ARG A 1 88 ? 27.063 -1.346 -5.880 1.00 87.25 88 ARG A N 1
ATOM 675 C CA . ARG A 1 88 ? 26.440 -2.639 -5.571 1.00 87.25 88 ARG A CA 1
ATOM 676 C C . ARG A 1 88 ? 27.257 -3.819 -6.096 1.00 87.25 88 ARG A C 1
ATOM 678 O O . ARG A 1 88 ? 27.316 -4.861 -5.450 1.00 87.25 88 ARG A O 1
ATOM 685 N N . ALA A 1 89 ? 27.894 -3.653 -7.254 1.00 88.88 89 ALA A N 1
ATOM 686 C CA . ALA A 1 89 ? 28.830 -4.625 -7.803 1.00 88.88 89 ALA A CA 1
ATOM 687 C C . ALA A 1 89 ? 30.037 -4.823 -6.876 1.00 88.88 89 ALA A C 1
ATOM 689 O O . ALA A 1 89 ? 30.410 -5.964 -6.615 1.00 88.88 89 ALA A O 1
ATOM 690 N N . LEU A 1 90 ? 30.599 -3.742 -6.325 1.00 89.44 90 LEU A N 1
ATOM 691 C CA . LEU A 1 90 ? 31.678 -3.819 -5.337 1.00 89.44 90 LEU A CA 1
ATOM 692 C C . LEU A 1 90 ? 31.234 -4.552 -4.067 1.00 89.44 90 LEU A C 1
ATOM 694 O O . LEU A 1 90 ? 31.962 -5.424 -3.599 1.00 89.44 90 LEU A O 1
ATOM 698 N N . THR A 1 91 ? 30.027 -4.278 -3.561 1.00 91.94 91 THR A N 1
ATOM 699 C CA . THR A 1 91 ? 29.471 -5.001 -2.406 1.00 91.94 91 THR A CA 1
ATOM 700 C C . THR A 1 91 ? 29.370 -6.503 -2.686 1.00 91.94 91 THR A C 1
ATOM 702 O O . THR A 1 91 ? 29.922 -7.304 -1.936 1.00 91.94 91 THR A O 1
ATOM 705 N N . LEU A 1 92 ? 28.776 -6.906 -3.815 1.00 93.19 92 LEU A N 1
ATOM 706 C CA . LEU A 1 92 ? 28.644 -8.327 -4.165 1.00 93.19 92 LEU A CA 1
ATOM 707 C C . LEU A 1 92 ? 29.992 -9.019 -4.388 1.00 93.19 92 LEU A C 1
ATOM 709 O O . LEU A 1 92 ? 30.140 -10.191 -4.050 1.00 93.19 92 LEU A O 1
ATOM 713 N N . LEU A 1 93 ? 30.969 -8.313 -4.959 1.00 92.19 93 LEU A N 1
ATOM 714 C CA . LEU A 1 93 ? 32.322 -8.837 -5.150 1.00 92.19 93 LEU A CA 1
ATOM 715 C C . LEU A 1 93 ? 33.110 -8.923 -3.836 1.00 92.19 93 LEU A C 1
ATOM 717 O O . LEU A 1 93 ? 34.023 -9.740 -3.742 1.00 92.19 93 LEU A O 1
ATOM 721 N N . SER A 1 94 ? 32.760 -8.112 -2.834 1.00 92.19 94 SER A N 1
ATOM 722 C CA . SER A 1 94 ? 33.332 -8.201 -1.487 1.00 92.19 94 SER A CA 1
ATOM 723 C C . SER A 1 94 ? 32.755 -9.373 -0.684 1.00 92.19 94 SER A C 1
ATOM 725 O O . SER A 1 94 ? 33.476 -10.010 0.079 1.00 92.19 94 SER A O 1
ATOM 727 N N . GLU A 1 95 ? 31.481 -9.707 -0.903 1.00 95.12 95 GLU A N 1
ATOM 728 C CA . GLU A 1 95 ? 30.768 -10.756 -0.161 1.00 95.12 95 GLU A CA 1
ATOM 729 C C . GLU A 1 95 ? 30.900 -12.144 -0.800 1.00 95.12 95 GLU A C 1
ATOM 731 O O . GLU A 1 95 ? 30.809 -13.174 -0.120 1.00 95.12 95 GLU A O 1
ATOM 736 N N . HIS A 1 96 ? 31.078 -12.208 -2.122 1.00 94.81 96 HIS A N 1
ATOM 737 C CA . HIS A 1 96 ? 30.979 -13.451 -2.876 1.00 94.81 96 HIS A CA 1
ATOM 738 C C . HIS A 1 96 ? 32.075 -13.597 -3.937 1.00 94.81 96 HIS A C 1
ATOM 740 O O . HIS A 1 96 ? 32.487 -12.623 -4.565 1.00 94.81 96 HIS A O 1
ATOM 746 N N . PRO A 1 97 ? 32.513 -14.839 -4.231 1.00 94.88 97 PRO A N 1
ATOM 747 C CA . PRO A 1 97 ? 33.421 -15.077 -5.343 1.00 94.88 97 PRO A CA 1
ATOM 748 C C . PRO A 1 97 ? 32.732 -14.735 -6.671 1.00 94.88 97 PRO A C 1
ATOM 750 O O . PRO A 1 97 ? 31.530 -14.960 -6.836 1.00 94.88 97 PRO A O 1
ATOM 753 N N . MET A 1 98 ? 33.519 -14.270 -7.643 1.00 92.12 98 MET A N 1
ATOM 754 C CA . MET A 1 98 ? 33.081 -13.741 -8.944 1.00 92.12 98 MET A CA 1
ATOM 755 C C . MET A 1 98 ? 31.934 -14.529 -9.605 1.00 92.12 98 MET A C 1
ATOM 757 O O . MET A 1 98 ? 30.936 -13.945 -10.013 1.00 92.12 98 MET A O 1
ATOM 761 N N . GLY A 1 99 ? 32.028 -15.863 -9.670 1.00 94.06 99 GLY A N 1
ATOM 762 C CA . GLY A 1 99 ? 30.984 -16.704 -10.273 1.00 94.06 99 GLY A CA 1
ATOM 763 C C . GLY A 1 99 ? 29.625 -16.596 -9.569 1.00 94.06 99 GLY A C 1
ATOM 764 O O . GLY A 1 99 ? 28.609 -16.363 -10.224 1.00 94.06 99 GLY A O 1
ATOM 765 N N . LYS A 1 100 ? 29.610 -16.680 -8.232 1.00 95.12 100 LYS A N 1
ATOM 766 C CA . LYS A 1 100 ? 28.382 -16.555 -7.428 1.00 95.12 100 LYS A CA 1
ATOM 767 C C . LYS A 1 100 ? 27.839 -15.131 -7.458 1.00 95.12 100 LYS A C 1
ATOM 769 O O . LYS A 1 100 ? 26.632 -14.942 -7.582 1.00 95.12 100 LYS A O 1
ATOM 774 N N . ALA A 1 101 ? 28.726 -14.138 -7.411 1.00 94.44 101 ALA A N 1
ATOM 775 C CA . ALA A 1 101 ? 28.339 -12.741 -7.535 1.00 94.44 101 ALA A CA 1
ATOM 776 C C . ALA A 1 101 ? 27.611 -12.492 -8.870 1.00 94.44 101 ALA A C 1
ATOM 778 O O . ALA A 1 101 ? 26.608 -11.784 -8.892 1.00 94.44 101 ALA A O 1
ATOM 779 N N . ILE A 1 102 ? 28.079 -13.079 -9.984 1.00 94.62 102 ILE A N 1
ATOM 780 C CA . ILE A 1 102 ? 27.445 -12.914 -11.305 1.00 94.62 102 ILE A CA 1
ATOM 781 C C . ILE A 1 102 ? 26.054 -13.557 -11.318 1.00 94.62 102 ILE A C 1
ATOM 783 O O . ILE A 1 102 ? 25.113 -12.974 -11.854 1.00 94.62 102 ILE A O 1
ATOM 787 N N . GLU A 1 103 ? 25.894 -14.743 -10.728 1.00 96.12 103 GLU A N 1
ATOM 788 C CA . GLU A 1 103 ? 24.585 -15.400 -10.628 1.00 96.12 103 GLU A CA 1
ATOM 789 C C . GLU A 1 103 ? 23.583 -14.588 -9.799 1.00 96.12 103 GLU A C 1
ATOM 791 O O . GLU A 1 103 ? 22.425 -14.447 -10.201 1.00 96.12 103 GLU A O 1
ATOM 796 N N . ILE A 1 104 ? 24.027 -14.032 -8.667 1.00 94.62 104 ILE A N 1
ATOM 797 C CA . ILE A 1 104 ? 23.207 -13.172 -7.803 1.00 94.62 104 ILE A CA 1
ATOM 798 C C . ILE A 1 104 ? 22.884 -11.861 -8.526 1.00 94.62 104 ILE A C 1
ATOM 800 O O . ILE A 1 104 ? 21.717 -11.476 -8.611 1.00 94.62 104 ILE A O 1
ATOM 804 N N . GLY A 1 105 ? 23.888 -11.230 -9.139 1.00 92.81 105 GLY A N 1
ATOM 805 C CA . GLY A 1 105 ? 23.734 -10.009 -9.925 1.00 92.81 105 GLY A CA 1
ATOM 806 C C . GLY A 1 105 ? 22.725 -10.177 -11.059 1.00 92.81 105 GLY A C 1
ATOM 807 O O . GLY A 1 105 ? 21.843 -9.340 -11.213 1.00 92.81 105 GLY A O 1
ATOM 808 N N . LYS A 1 106 ? 22.756 -11.295 -11.797 1.00 92.75 106 LYS A N 1
ATOM 809 C CA . LYS A 1 106 ? 21.773 -11.602 -12.856 1.00 92.75 106 LYS A CA 1
ATOM 810 C C . LYS A 1 106 ? 20.344 -11.787 -12.344 1.00 92.75 106 LYS A C 1
ATOM 812 O O . LYS A 1 106 ? 19.404 -11.516 -13.086 1.00 92.75 106 LYS A O 1
ATOM 817 N N . LYS A 1 107 ? 20.169 -12.273 -11.112 1.00 93.50 107 LYS A N 1
ATOM 818 C CA . LYS A 1 107 ? 18.846 -12.468 -10.492 1.00 93.50 107 LYS A CA 1
ATOM 819 C C . LYS A 1 107 ? 18.284 -11.181 -9.885 1.00 93.50 107 LYS A C 1
ATOM 821 O O . LYS A 1 107 ? 17.069 -11.077 -9.729 1.00 93.50 107 LYS A O 1
ATOM 826 N N . MET A 1 108 ? 19.132 -10.209 -9.553 1.00 89.81 108 MET A N 1
ATOM 827 C CA . MET A 1 108 ? 18.688 -8.915 -9.042 1.00 89.81 108 MET A CA 1
ATOM 828 C C . MET A 1 108 ? 17.977 -8.111 -10.133 1.00 89.81 108 MET A C 1
ATOM 830 O O . MET A 1 108 ? 18.574 -7.710 -11.129 1.00 89.81 108 MET A O 1
ATOM 834 N N . ILE A 1 109 ? 16.692 -7.840 -9.916 1.00 74.12 109 ILE A N 1
ATOM 835 C CA . ILE A 1 109 ? 15.904 -6.949 -10.765 1.00 74.12 109 ILE A CA 1
ATOM 836 C C . ILE A 1 109 ? 16.178 -5.521 -10.295 1.00 74.12 109 ILE A C 1
ATOM 838 O O . ILE A 1 109 ? 15.657 -5.088 -9.270 1.00 74.12 109 ILE A O 1
ATOM 842 N N . MET A 1 110 ? 17.007 -4.796 -11.038 1.00 72.69 110 MET A N 1
ATOM 843 C CA . MET A 1 110 ? 17.210 -3.361 -10.850 1.00 72.69 110 MET A CA 1
ATOM 844 C C . MET A 1 110 ? 16.813 -2.607 -12.114 1.00 72.69 110 MET A C 1
ATOM 846 O O . MET A 1 110 ? 16.853 -3.149 -13.222 1.00 72.69 110 MET A O 1
ATOM 850 N N . ALA A 1 111 ? 16.398 -1.353 -11.936 1.00 67.50 111 ALA A N 1
ATOM 851 C CA . ALA A 1 111 ? 16.173 -0.460 -13.058 1.00 67.50 111 ALA A CA 1
ATOM 852 C C . ALA A 1 111 ? 17.517 -0.206 -13.766 1.00 67.50 111 ALA A C 1
ATOM 854 O O . ALA A 1 111 ? 18.521 0.015 -13.085 1.00 67.50 111 ALA A O 1
ATOM 855 N N . PRO A 1 112 ? 17.566 -0.269 -15.108 1.00 71.06 112 PRO A N 1
ATOM 856 C CA . PRO A 1 112 ? 18.795 -0.001 -15.835 1.00 71.06 112 PRO A CA 1
ATOM 857 C C . PRO A 1 112 ? 19.311 1.401 -15.502 1.00 71.06 112 PRO A C 1
ATOM 859 O O . PRO A 1 112 ? 18.534 2.333 -15.287 1.00 71.06 112 PRO A O 1
ATOM 862 N N . ARG A 1 113 ? 20.638 1.550 -15.458 1.00 58.81 113 ARG A N 1
ATOM 863 C CA . ARG A 1 113 ? 21.291 2.812 -15.101 1.00 58.81 113 ARG A CA 1
ATOM 864 C C . ARG A 1 113 ? 20.748 3.960 -15.965 1.00 58.81 113 ARG A C 1
ATOM 866 O O . ARG A 1 113 ? 20.606 3.821 -17.181 1.00 58.81 113 ARG A O 1
ATOM 873 N N . GLY A 1 114 ? 20.396 5.071 -15.318 1.00 71.44 114 GLY A N 1
ATOM 874 C CA . GLY A 1 114 ? 19.810 6.247 -15.973 1.00 71.44 114 GLY A CA 1
ATOM 875 C C . GLY A 1 114 ? 18.332 6.118 -16.363 1.00 71.44 114 GLY A C 1
ATOM 876 O O . GLY A 1 114 ? 17.828 6.997 -17.052 1.00 71.44 114 GLY A O 1
ATOM 877 N N . HIS A 1 115 ? 17.636 5.055 -15.948 1.00 72.44 115 HIS A N 1
ATOM 878 C CA . HIS A 1 115 ? 16.206 4.889 -16.204 1.00 72.44 115 HIS A CA 1
ATOM 879 C C . HIS A 1 115 ? 15.422 4.848 -14.893 1.00 72.44 115 HIS A C 1
ATOM 881 O O . HIS A 1 115 ? 15.686 4.033 -14.010 1.00 72.44 115 HIS A O 1
ATOM 887 N N . VAL A 1 116 ? 14.407 5.701 -14.800 1.00 64.56 116 VAL A N 1
ATOM 888 C CA . VAL A 1 116 ? 13.396 5.659 -13.745 1.00 64.56 116 VAL A CA 1
ATOM 889 C C . VAL A 1 116 ? 12.284 4.717 -14.209 1.00 64.56 116 VAL A C 1
ATOM 891 O O . VAL A 1 116 ? 11.921 4.690 -15.385 1.00 64.56 116 VAL A O 1
ATOM 894 N N . SER A 1 117 ? 11.770 3.860 -13.325 1.00 66.00 117 SER A N 1
ATOM 895 C CA . SER A 1 117 ? 10.669 2.974 -13.721 1.00 66.00 117 SER A CA 1
ATOM 896 C C . SER A 1 117 ? 9.429 3.809 -14.057 1.00 66.00 117 SER A C 1
ATOM 898 O O . SER A 1 117 ? 9.126 4.758 -13.345 1.00 66.00 117 SER A O 1
ATOM 900 N N . LYS A 1 118 ? 8.647 3.422 -15.073 1.00 72.94 118 LYS A N 1
ATOM 901 C CA . LYS A 1 118 ? 7.379 4.108 -15.410 1.00 72.94 118 LYS A CA 1
ATOM 902 C C . LYS A 1 118 ? 6.383 4.170 -14.246 1.00 72.94 118 LYS A C 1
ATOM 904 O O . LYS A 1 118 ? 5.458 4.969 -14.256 1.00 72.94 118 LYS A O 1
ATOM 909 N N . MET A 1 119 ? 6.522 3.276 -13.267 1.00 69.94 119 MET A N 1
ATOM 910 C CA . MET A 1 119 ? 5.746 3.331 -12.030 1.00 69.94 119 MET A CA 1
ATOM 911 C C . MET A 1 119 ? 6.196 4.501 -11.160 1.00 69.94 119 MET A C 1
ATOM 913 O O . MET A 1 119 ? 5.354 5.208 -10.632 1.00 69.94 119 MET A O 1
ATOM 917 N N . VAL A 1 120 ? 7.504 4.718 -11.055 1.00 67.38 120 VAL A N 1
ATOM 918 C CA . VAL A 1 120 ? 8.072 5.869 -10.359 1.00 67.38 120 VAL A CA 1
ATOM 919 C C . VAL A 1 120 ? 7.802 7.155 -11.141 1.00 67.38 120 VAL A C 1
ATOM 921 O O . VAL A 1 120 ? 7.473 8.136 -10.504 1.00 67.38 120 VAL A O 1
ATOM 924 N N . GLU A 1 121 ? 7.788 7.146 -12.481 1.00 65.81 121 GLU A N 1
ATOM 925 C CA . GLU A 1 121 ? 7.255 8.275 -13.267 1.00 65.81 121 GLU A CA 1
ATOM 926 C C . GLU A 1 121 ? 5.779 8.520 -12.967 1.00 65.81 121 GLU A C 1
ATOM 928 O O . GLU A 1 121 ? 5.430 9.651 -12.733 1.00 65.81 121 GLU A O 1
ATOM 933 N N . LYS A 1 122 ? 4.911 7.508 -12.858 1.00 67.25 122 LYS A N 1
ATOM 934 C CA . LYS A 1 122 ? 3.510 7.735 -12.443 1.00 67.25 122 LYS A CA 1
ATOM 935 C C . LYS A 1 122 ? 3.354 8.235 -11.008 1.00 67.25 122 LYS A C 1
ATOM 937 O O . LYS A 1 122 ? 2.370 8.892 -10.707 1.00 67.25 122 LYS A O 1
ATOM 942 N N . ILE A 1 123 ? 4.280 7.871 -10.125 1.00 63.03 123 ILE A N 1
ATOM 943 C CA . ILE A 1 123 ? 4.319 8.348 -8.737 1.00 63.03 123 ILE A CA 1
ATOM 944 C C . ILE A 1 123 ? 4.921 9.766 -8.672 1.00 63.03 123 ILE A C 1
ATOM 946 O O . ILE A 1 123 ? 4.556 10.534 -7.798 1.00 63.03 123 ILE A O 1
ATOM 950 N N . LEU A 1 124 ? 5.815 10.127 -9.600 1.00 62.41 124 LEU A N 1
ATOM 951 C CA . LEU A 1 124 ? 6.470 11.440 -9.694 1.00 62.41 124 LEU A CA 1
ATOM 952 C C . LEU A 1 124 ? 5.748 12.430 -10.620 1.00 62.41 124 LEU A C 1
ATOM 954 O O . LEU A 1 124 ? 5.952 13.626 -10.475 1.00 62.41 124 LEU A O 1
ATOM 958 N N . GLU A 1 125 ? 4.947 11.961 -11.578 1.00 58.16 125 GLU A N 1
ATOM 959 C CA . GLU A 1 125 ? 4.030 12.754 -12.413 1.00 58.16 125 GLU A CA 1
ATOM 960 C C . GLU A 1 125 ? 2.818 13.205 -11.597 1.00 58.16 125 GLU A C 1
ATOM 962 O O . GLU A 1 125 ? 2.160 14.167 -11.979 1.00 58.16 125 GLU A O 1
ATOM 967 N N . ASP A 1 126 ? 2.571 12.573 -10.446 1.00 60.62 126 ASP A N 1
ATOM 968 C CA . ASP A 1 126 ? 1.638 13.056 -9.430 1.00 60.62 126 ASP A CA 1
ATOM 969 C C . ASP A 1 126 ? 2.410 13.340 -8.128 1.00 60.62 126 ASP A C 1
ATOM 971 O O . ASP A 1 126 ? 2.219 12.653 -7.122 1.00 60.62 126 ASP A O 1
ATOM 975 N N . PRO A 1 127 ? 3.378 14.282 -8.134 1.00 53.75 127 PRO A N 1
ATOM 976 C CA . PRO A 1 127 ? 4.352 14.347 -7.061 1.00 53.75 127 PRO A CA 1
ATOM 977 C C . PRO A 1 127 ? 3.754 14.849 -5.746 1.00 53.75 127 PRO A C 1
ATOM 979 O O . PRO A 1 127 ? 4.370 14.599 -4.717 1.00 53.75 127 PRO A O 1
ATOM 982 N N . LEU A 1 128 ? 2.600 15.536 -5.725 1.00 56.12 128 LEU A N 1
ATOM 983 C CA . LEU A 1 128 ? 2.084 16.106 -4.472 1.00 56.12 128 LEU A CA 1
ATOM 984 C C . LEU A 1 128 ? 0.635 16.614 -4.455 1.00 56.12 128 LEU A C 1
ATOM 986 O O . LEU A 1 128 ? 0.251 17.173 -3.436 1.00 56.12 128 LEU A O 1
ATOM 990 N N . ASP A 1 129 ? -0.190 16.464 -5.495 1.00 60.94 129 ASP A N 1
ATOM 991 C CA . ASP A 1 129 ? -1.349 17.364 -5.597 1.00 60.94 129 ASP A CA 1
ATOM 992 C C . ASP A 1 129 ? -2.713 16.731 -5.313 1.00 60.94 129 ASP A C 1
ATOM 994 O O . ASP A 1 129 ? -3.465 17.282 -4.521 1.00 60.94 129 ASP A O 1
ATOM 998 N N . HIS A 1 130 ? -3.096 15.574 -5.855 1.00 72.44 130 HIS A N 1
ATOM 999 C CA . HIS A 1 130 ? -4.517 15.202 -5.748 1.00 72.44 130 HIS A CA 1
ATOM 1000 C C . HIS A 1 130 ? -4.998 14.773 -4.354 1.00 72.44 130 HIS A C 1
ATOM 1002 O O . HIS A 1 130 ? -6.088 15.180 -3.934 1.00 72.44 130 HIS A O 1
ATOM 1008 N N . ASP A 1 131 ? -4.227 13.969 -3.624 1.00 76.25 131 ASP A N 1
ATOM 1009 C CA . ASP A 1 131 ? -4.626 13.543 -2.278 1.00 76.25 131 ASP A CA 1
ATOM 1010 C C . ASP A 1 131 ? -4.405 14.648 -1.236 1.00 76.25 131 ASP A C 1
ATOM 1012 O O . ASP A 1 131 ? -5.240 14.812 -0.345 1.00 76.25 131 ASP A O 1
ATOM 1016 N N . PHE A 1 132 ? -3.370 15.477 -1.400 1.00 76.31 132 PHE A N 1
ATOM 1017 C CA . PHE A 1 132 ? -3.164 16.668 -0.572 1.00 76.31 132 PHE A CA 1
ATOM 1018 C C . PHE A 1 132 ? -4.229 17.731 -0.844 1.00 76.31 132 PHE A C 1
ATOM 1020 O O . PHE A 1 132 ? -4.839 18.209 0.101 1.00 76.31 132 PHE A O 1
ATOM 1027 N N . GLN A 1 133 ? -4.591 18.001 -2.102 1.00 81.56 133 GLN A N 1
ATOM 1028 C CA . GLN A 1 133 ? -5.716 18.882 -2.438 1.00 81.56 133 GLN A CA 1
ATOM 1029 C C . GLN A 1 133 ? -7.037 18.367 -1.864 1.00 81.56 133 GLN A C 1
ATOM 1031 O O . GLN A 1 133 ? -7.875 19.159 -1.435 1.00 81.56 133 GLN A O 1
ATOM 1036 N N . ARG A 1 134 ? -7.261 17.045 -1.839 1.00 84.75 134 ARG A N 1
ATOM 1037 C CA . ARG A 1 134 ? -8.443 16.468 -1.178 1.00 84.75 134 ARG A CA 1
ATOM 1038 C C . ARG A 1 134 ? -8.391 16.658 0.332 1.00 84.75 134 ARG A C 1
ATOM 1040 O O . ARG A 1 134 ? -9.426 16.988 0.911 1.00 84.75 134 ARG A O 1
ATOM 1047 N N . ALA A 1 135 ? -7.236 16.442 0.955 1.00 82.56 135 ALA A N 1
ATOM 1048 C CA . ALA A 1 135 ? -7.047 16.653 2.386 1.00 82.56 135 ALA A CA 1
ATOM 1049 C C . ALA A 1 135 ? -7.234 18.133 2.758 1.00 82.56 135 ALA A C 1
ATOM 1051 O O . ALA A 1 135 ? -8.034 18.437 3.641 1.00 82.56 135 ALA A O 1
ATOM 1052 N N . ASP A 1 136 ? -6.625 19.049 2.010 1.00 88.06 136 ASP A N 1
ATOM 1053 C CA . ASP A 1 136 ? -6.758 20.498 2.172 1.00 88.06 136 ASP A CA 1
ATOM 1054 C C . ASP A 1 136 ? -8.196 20.961 1.934 1.00 88.06 136 ASP A C 1
ATOM 1056 O O . ASP A 1 136 ? -8.738 21.749 2.707 1.00 88.06 136 ASP A O 1
ATOM 1060 N N . ALA A 1 137 ? -8.880 20.427 0.917 1.00 91.44 137 ALA A N 1
ATOM 1061 C CA . ALA A 1 137 ? -10.291 20.725 0.684 1.00 91.44 137 ALA A CA 1
ATOM 1062 C C . ALA A 1 137 ? -11.186 20.234 1.835 1.00 91.44 137 ALA A C 1
ATOM 1064 O O . ALA A 1 137 ? -12.173 20.895 2.184 1.00 91.44 137 ALA A O 1
ATOM 1065 N N . GLN A 1 138 ? -10.869 19.081 2.432 1.00 89.69 138 GLN A N 1
ATOM 1066 C CA . GLN A 1 138 ? -11.569 18.586 3.617 1.00 89.69 138 GLN A CA 1
ATOM 1067 C C . GLN A 1 138 ? -11.285 19.461 4.839 1.00 89.69 138 GLN A C 1
ATOM 1069 O O . GLN A 1 138 ? -12.229 19.814 5.550 1.00 89.69 138 GLN A O 1
ATOM 1074 N N . ASP A 1 139 ? -10.035 19.863 5.053 1.00 90.38 139 ASP A N 1
ATOM 1075 C CA . ASP A 1 139 ? -9.644 20.726 6.165 1.00 90.38 139 ASP A CA 1
ATOM 1076 C C . ASP A 1 139 ? -10.263 22.128 6.042 1.00 90.38 139 ASP A C 1
ATOM 1078 O O . ASP A 1 139 ? -10.845 22.651 6.992 1.00 90.38 139 ASP A O 1
ATOM 1082 N N . GLU A 1 140 ? -10.292 22.707 4.842 1.00 94.06 140 GLU A N 1
ATOM 1083 C CA . GLU A 1 140 ? -10.982 23.973 4.585 1.00 94.06 140 GLU A CA 1
ATOM 1084 C C . GLU A 1 140 ? -12.497 23.860 4.785 1.00 94.06 140 GLU A C 1
ATOM 1086 O O . GLU A 1 140 ? -13.125 24.754 5.366 1.00 94.06 140 GLU A O 1
ATOM 1091 N N . LYS A 1 141 ? -13.118 22.743 4.386 1.00 93.69 141 LYS A N 1
ATOM 1092 C CA . LYS A 1 141 ? -14.536 22.485 4.688 1.00 93.69 141 LYS A CA 1
ATOM 1093 C C . LYS A 1 141 ? -14.775 22.427 6.198 1.00 93.69 141 LYS A C 1
ATOM 1095 O O . LYS A 1 141 ? -15.758 22.992 6.684 1.00 93.69 141 LYS A O 1
ATOM 1100 N N . MET A 1 142 ? -13.871 21.796 6.936 1.00 90.94 142 MET A N 1
ATOM 1101 C CA . MET A 1 142 ? -13.927 21.680 8.391 1.00 90.94 142 MET A CA 1
ATOM 1102 C C . MET A 1 142 ? -13.731 23.033 9.079 1.00 90.94 142 MET A C 1
ATOM 1104 O O . MET A 1 142 ? -14.527 23.402 9.945 1.00 90.94 142 MET A O 1
ATOM 1108 N N . LYS A 1 143 ? -12.760 23.839 8.638 1.00 92.25 143 LYS A N 1
ATOM 1109 C CA . LYS A 1 143 ? -12.557 25.222 9.096 1.00 92.25 143 LYS A CA 1
ATOM 1110 C C . LYS A 1 143 ? -13.779 26.094 8.826 1.00 92.25 143 LYS A C 1
ATOM 1112 O O . LYS A 1 143 ? -14.189 26.848 9.709 1.00 92.25 143 LYS A O 1
ATOM 1117 N N . ARG A 1 144 ? -14.407 25.978 7.650 1.00 93.81 144 ARG A N 1
ATOM 1118 C CA . ARG A 1 144 ? -15.658 26.691 7.327 1.00 93.81 144 ARG A CA 1
ATOM 1119 C C . ARG A 1 144 ? -16.796 26.285 8.259 1.00 93.81 144 ARG A C 1
ATOM 1121 O O . ARG A 1 144 ? -17.482 27.161 8.778 1.00 93.81 144 ARG A O 1
ATOM 1128 N N . GLN A 1 145 ? -16.967 24.989 8.524 1.00 90.38 145 GLN A N 1
ATOM 1129 C CA . GLN A 1 145 ? -17.958 24.503 9.491 1.00 90.38 145 GLN A CA 1
ATOM 1130 C C . GLN A 1 145 ? -17.671 25.012 10.907 1.00 90.38 145 GLN A C 1
ATOM 1132 O O . GLN A 1 145 ? -18.592 25.464 11.585 1.00 90.38 145 GLN A O 1
ATOM 1137 N N . LYS A 1 146 ? -16.402 25.017 11.331 1.00 93.19 146 LYS A N 1
ATOM 1138 C CA . LYS A 1 146 ? -15.974 25.556 12.628 1.00 93.19 146 LYS A CA 1
ATOM 1139 C C . LYS A 1 146 ? -16.272 27.052 12.749 1.00 93.19 146 LYS A C 1
ATOM 1141 O O . LYS A 1 146 ? -16.796 27.483 13.770 1.00 93.19 146 LYS A O 1
ATOM 1146 N N . ARG A 1 147 ? -16.006 27.838 11.699 1.00 94.69 147 ARG A N 1
ATOM 1147 C CA . ARG A 1 147 ? -16.349 29.271 11.647 1.00 94.69 147 ARG A CA 1
ATOM 1148 C C . ARG A 1 147 ? -17.864 29.504 11.678 1.00 94.69 147 ARG A C 1
ATOM 1150 O O . ARG A 1 147 ? -18.309 30.411 12.368 1.00 94.69 147 ARG A O 1
ATOM 1157 N N . ALA A 1 148 ? -18.649 28.681 10.978 1.00 94.62 148 ALA A N 1
ATOM 1158 C CA . ALA A 1 148 ? -20.107 28.813 10.919 1.00 94.62 148 ALA A CA 1
ATOM 1159 C C . ALA A 1 148 ? -20.811 28.417 12.231 1.00 94.62 148 ALA A C 1
ATOM 1161 O O . ALA A 1 148 ? -21.768 29.069 12.639 1.00 94.62 148 ALA A O 1
ATOM 1162 N N . LEU A 1 149 ? -20.348 27.351 12.891 1.00 92.31 149 LEU A N 1
ATOM 1163 C CA . LEU A 1 149 ? -20.952 26.824 14.122 1.00 92.31 149 LEU A CA 1
ATOM 1164 C C . LEU A 1 149 ? -20.360 27.453 15.397 1.00 92.31 149 LEU A C 1
ATOM 1166 O O . LEU A 1 149 ? -20.980 27.390 16.462 1.00 92.31 149 LEU A O 1
ATOM 1170 N N . GLY A 1 150 ? -19.180 28.076 15.310 1.00 94.31 150 GLY A N 1
ATOM 1171 C CA . GLY A 1 150 ? -18.508 28.727 16.433 1.00 94.31 150 GLY A CA 1
ATOM 1172 C C . GLY A 1 150 ? -18.284 27.761 17.599 1.00 94.31 150 GLY A C 1
ATOM 1173 O O . GLY A 1 150 ? -17.762 26.662 17.421 1.00 94.31 150 GLY A O 1
ATOM 1174 N N . LYS A 1 151 ? -18.733 28.147 18.800 1.00 91.31 151 LYS A N 1
ATOM 1175 C CA . LYS A 1 151 ? -18.632 27.322 20.022 1.00 91.31 151 LYS A CA 1
ATOM 1176 C C . LYS A 1 151 ? -19.468 26.034 19.979 1.00 91.31 151 LYS A C 1
ATOM 1178 O O . LYS A 1 151 ? -19.253 25.157 20.802 1.00 91.31 151 LYS A O 1
ATOM 1183 N N . LYS A 1 152 ? -20.417 25.916 19.043 1.00 90.56 152 LYS A N 1
ATOM 1184 C CA . LYS A 1 152 ? -21.264 24.721 18.872 1.00 90.56 152 LYS A CA 1
ATOM 1185 C C . LYS A 1 152 ? -20.632 23.677 17.948 1.00 90.56 152 LYS A C 1
ATOM 1187 O O . LYS A 1 152 ? -21.247 22.650 17.678 1.00 90.56 152 LYS A O 1
ATOM 1192 N N . TYR A 1 153 ? -19.442 23.951 17.410 1.00 92.69 153 TYR A N 1
ATOM 1193 C CA . TYR A 1 153 ? -18.747 23.009 16.549 1.00 92.69 153 TYR A CA 1
ATOM 1194 C C . TYR A 1 153 ? -18.205 21.835 17.363 1.00 92.69 153 TYR A C 1
ATOM 1196 O O . TYR A 1 153 ? -17.330 22.007 18.210 1.00 92.69 153 TYR A O 1
ATOM 1204 N N . VAL A 1 154 ? -18.689 20.638 17.048 1.00 88.19 154 VAL A N 1
ATOM 1205 C CA . VAL A 1 154 ? -18.158 19.385 17.577 1.00 88.19 154 VAL A CA 1
ATOM 1206 C C . VAL A 1 154 ? -17.363 18.714 16.456 1.00 88.19 154 VAL A C 1
ATOM 1208 O O . VAL A 1 154 ? -17.920 18.476 15.381 1.00 88.19 154 VAL A O 1
ATOM 1211 N N . PRO A 1 155 ? -16.065 18.432 16.649 1.00 83.12 155 PRO A N 1
ATOM 1212 C CA . PRO A 1 155 ? -15.257 17.816 15.608 1.00 83.12 155 PRO A CA 1
ATOM 1213 C C . PRO A 1 155 ? -15.774 16.393 15.286 1.00 83.12 155 PRO A C 1
ATOM 1215 O O . PRO A 1 155 ? -16.247 15.693 16.185 1.00 83.12 155 PRO A O 1
ATOM 1218 N N . PRO A 1 156 ? -15.670 15.916 14.029 1.00 84.75 156 PRO A N 1
ATOM 1219 C CA . PRO A 1 156 ? -16.203 14.624 13.592 1.00 84.75 156 PRO A CA 1
ATOM 1220 C C . PRO A 1 156 ? -15.779 13.411 14.427 1.00 84.75 156 PRO A C 1
ATOM 1222 O O . PRO A 1 156 ? -16.617 12.533 14.617 1.00 84.75 156 PRO A O 1
ATOM 1225 N N . PRO A 1 157 ? -14.542 13.321 14.958 1.00 85.69 157 PRO A N 1
ATOM 1226 C CA . PRO A 1 157 ? -14.179 12.229 15.856 1.00 85.69 157 PRO A CA 1
ATOM 1227 C C . PRO A 1 157 ? -15.046 12.179 17.119 1.00 85.69 157 PRO A C 1
ATOM 1229 O O . PRO A 1 157 ? -15.429 11.097 17.549 1.00 85.69 157 PRO A O 1
ATOM 1232 N N . VAL A 1 158 ? -15.405 13.338 17.680 1.00 85.88 158 VAL A N 1
ATOM 1233 C CA . VAL A 1 158 ? -16.261 13.428 18.873 1.00 85.88 158 VAL A CA 1
ATOM 1234 C C . VAL A 1 158 ? -17.711 13.104 18.518 1.00 85.88 158 VAL A C 1
ATOM 1236 O O . VAL A 1 158 ? -18.358 12.366 19.251 1.00 85.88 158 VAL A O 1
ATOM 1239 N N . LEU A 1 159 ? -18.197 13.551 17.353 1.00 85.38 159 LEU A N 1
ATOM 1240 C CA . LEU A 1 159 ? -19.517 13.145 16.849 1.00 85.38 159 LEU A CA 1
ATOM 1241 C C . LEU A 1 159 ? -19.614 11.628 16.654 1.00 85.38 159 LEU A C 1
ATOM 1243 O O . LEU A 1 159 ? -20.622 11.033 17.017 1.00 85.38 159 LEU A O 1
ATOM 1247 N N . ARG A 1 160 ? -18.557 10.996 16.127 1.00 87.19 160 ARG A N 1
ATOM 1248 C CA . ARG A 1 160 ? -18.502 9.535 15.987 1.00 87.19 160 ARG A CA 1
ATOM 1249 C C . ARG A 1 160 ? -18.508 8.828 17.335 1.00 87.19 160 ARG A C 1
ATOM 1251 O O . ARG A 1 160 ? -19.178 7.814 17.449 1.00 87.19 160 ARG A O 1
ATOM 1258 N N . ARG A 1 161 ? -17.789 9.341 18.340 1.00 87.31 161 ARG A N 1
ATOM 1259 C CA . ARG A 1 161 ? -17.830 8.774 19.698 1.00 87.31 161 ARG A CA 1
ATOM 1260 C C . ARG A 1 161 ? -19.237 8.842 20.280 1.00 87.31 161 ARG A C 1
ATOM 1262 O O . ARG A 1 161 ? -19.753 7.806 20.663 1.00 87.31 161 ARG A O 1
ATOM 1269 N N . ALA A 1 162 ? -19.886 10.003 20.216 1.00 87.94 162 ALA A N 1
ATOM 1270 C CA . ALA A 1 162 ? -21.261 10.159 20.686 1.00 87.94 162 ALA A CA 1
ATOM 1271 C C . ALA A 1 162 ? -22.257 9.269 19.914 1.00 87.94 162 ALA A C 1
ATOM 1273 O O . ALA A 1 162 ? -23.192 8.734 20.498 1.00 87.94 162 ALA A O 1
ATOM 1274 N N . GLU A 1 163 ? -22.066 9.077 18.603 1.00 92.25 163 GLU A N 1
ATOM 1275 C CA . GLU A 1 163 ? -22.874 8.141 17.807 1.00 92.25 163 GLU A CA 1
ATOM 1276 C C . GLU A 1 163 ? -22.653 6.686 18.241 1.00 92.25 163 GLU A C 1
ATOM 1278 O O . GLU A 1 163 ? -23.615 5.927 18.327 1.00 92.25 163 GLU A O 1
ATOM 1283 N N . ILE A 1 164 ? -21.406 6.297 18.518 1.00 88.44 164 ILE A N 1
ATOM 1284 C CA . ILE A 1 164 ? -21.064 4.954 18.998 1.00 88.44 164 ILE A CA 1
ATOM 1285 C C . ILE A 1 164 ? -21.632 4.726 20.399 1.00 88.44 164 ILE A C 1
ATOM 1287 O O . ILE A 1 164 ? -22.265 3.703 20.616 1.00 88.44 164 ILE A O 1
ATOM 1291 N N . GLU A 1 165 ? -21.456 5.672 21.320 1.00 92.19 165 GLU A N 1
ATOM 1292 C CA . GLU A 1 165 ? -22.017 5.622 22.676 1.00 92.19 165 GLU A CA 1
ATOM 1293 C C . GLU A 1 165 ? -23.539 5.529 22.634 1.00 92.19 165 GLU A C 1
ATOM 1295 O O . GLU A 1 165 ? -24.124 4.695 23.315 1.00 92.19 165 GLU A O 1
ATOM 1300 N N . LYS A 1 166 ? -24.184 6.322 21.771 1.00 90.38 166 LYS A N 1
ATOM 1301 C CA . LY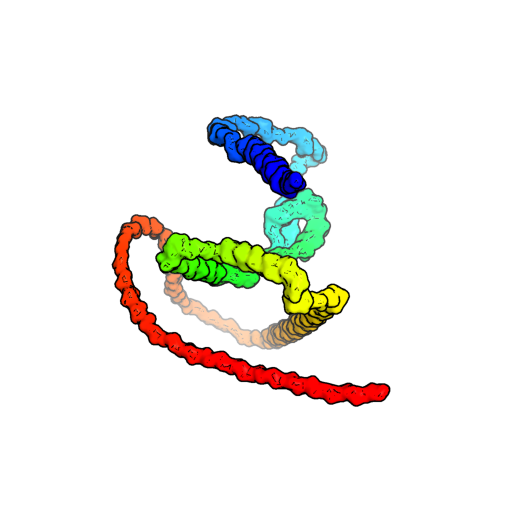S A 1 166 ? -25.628 6.236 21.575 1.00 90.38 166 LYS A CA 1
ATOM 1302 C C . LYS A 1 166 ? -26.039 4.866 21.042 1.00 90.38 166 LYS A C 1
ATOM 1304 O O . LYS A 1 166 ? -26.988 4.295 21.553 1.00 90.38 166 LYS A O 1
ATOM 1309 N N . ARG A 1 167 ? -25.329 4.329 20.045 1.00 84.19 167 ARG A N 1
ATOM 1310 C CA . ARG A 1 167 ? -25.606 2.981 19.529 1.00 84.19 167 ARG A CA 1
ATOM 1311 C C . ARG A 1 167 ? -25.379 1.900 20.574 1.00 84.19 167 ARG A C 1
ATOM 1313 O O . ARG A 1 167 ? -26.114 0.933 20.566 1.00 84.19 167 ARG A O 1
ATOM 1320 N N . LEU A 1 168 ? -24.377 2.041 21.436 1.00 87.50 168 LEU A N 1
ATOM 1321 C CA . LEU A 1 168 ? -24.150 1.108 22.537 1.00 87.50 168 LEU A CA 1
ATOM 1322 C C . LEU A 1 168 ? -25.305 1.169 23.536 1.00 87.50 168 LEU A C 1
ATOM 1324 O O . LEU A 1 168 ? -25.850 0.127 23.864 1.00 87.50 168 LEU A O 1
ATOM 1328 N N . ALA A 1 169 ? -25.737 2.369 23.927 1.00 87.44 169 ALA A N 1
ATOM 1329 C CA . ALA A 1 169 ? -26.879 2.546 24.820 1.00 87.44 169 ALA A CA 1
ATOM 1330 C C . ALA A 1 169 ? -28.195 2.031 24.205 1.00 87.44 169 ALA A C 1
ATOM 1332 O O . ALA A 1 169 ? -28.950 1.333 24.870 1.00 87.44 169 ALA A O 1
ATOM 1333 N N . ASP A 1 170 ? -28.453 2.327 22.925 1.00 82.88 170 ASP A N 1
ATOM 1334 C CA . ASP A 1 170 ? -29.632 1.831 22.200 1.00 82.88 170 ASP A CA 1
ATOM 1335 C C . ASP A 1 170 ? -29.625 0.291 22.110 1.00 82.88 170 ASP A C 1
ATOM 1337 O O . ASP A 1 170 ? -30.683 -0.337 22.134 1.00 82.88 170 ASP A O 1
ATOM 1341 N N . ALA A 1 171 ? -28.436 -0.312 22.054 1.00 78.81 171 ALA A N 1
ATOM 1342 C CA . ALA A 1 171 ? -28.256 -1.749 21.938 1.00 78.81 171 ALA A CA 1
ATOM 1343 C C . ALA A 1 171 ? -28.181 -2.482 23.295 1.00 78.81 171 ALA A C 1
ATOM 1345 O O . ALA A 1 171 ? -28.369 -3.698 23.348 1.00 78.81 171 ALA A O 1
ATOM 1346 N N . GLU A 1 172 ? -27.951 -1.754 24.392 1.00 83.56 172 GLU A N 1
ATOM 1347 C CA . GLU A 1 172 ? -28.087 -2.245 25.769 1.00 83.56 172 GLU A CA 1
ATOM 1348 C C . GLU A 1 172 ? -29.558 -2.421 26.183 1.00 83.56 172 GLU A C 1
ATOM 1350 O O . GLU A 1 172 ? -29.823 -3.167 27.126 1.00 83.56 172 GLU A O 1
ATOM 1355 N N . ASP A 1 173 ? -30.517 -1.808 25.473 1.00 84.62 173 ASP A N 1
ATOM 1356 C CA . ASP A 1 173 ? -31.951 -2.018 25.704 1.00 84.62 173 ASP A CA 1
ATOM 1357 C C . ASP A 1 173 ? -32.354 -3.464 25.324 1.00 84.62 173 ASP A C 1
ATOM 1359 O O . ASP A 1 173 ? -32.480 -3.773 24.131 1.00 84.62 173 ASP A O 1
ATOM 1363 N N . PRO A 1 174 ? -32.647 -4.359 26.293 1.00 77.06 174 PRO A N 1
ATOM 1364 C CA . PRO A 1 174 ? -32.911 -5.777 26.022 1.00 77.06 174 PRO A CA 1
ATOM 1365 C C . PRO A 1 174 ? -34.137 -5.995 25.122 1.00 77.06 174 PRO A C 1
ATOM 1367 O O . PRO A 1 174 ? -34.177 -6.950 24.351 1.00 77.06 174 PRO A O 1
ATOM 1370 N N . ASP A 1 175 ? -35.102 -5.072 25.152 1.00 85.06 175 ASP A N 1
ATOM 1371 C CA . ASP A 1 175 ? -36.335 -5.128 24.357 1.00 85.06 175 ASP A CA 1
ATOM 1372 C C . ASP A 1 175 ? -36.119 -4.811 22.865 1.00 85.06 175 ASP A C 1
ATOM 1374 O O . ASP A 1 175 ? -36.982 -5.099 22.027 1.00 85.06 175 ASP A O 1
ATOM 1378 N N . LYS A 1 176 ? -34.977 -4.208 22.509 1.00 79.38 176 LYS A N 1
ATOM 1379 C CA . LYS A 1 176 ? -34.616 -3.869 21.122 1.00 79.38 176 LYS A CA 1
ATOM 1380 C C . LYS A 1 176 ? -33.558 -4.794 20.535 1.00 79.38 176 LYS A C 1
ATOM 1382 O O . LYS A 1 176 ? -33.307 -4.716 19.330 1.00 79.38 176 LYS A O 1
ATOM 1387 N N . VAL A 1 177 ? -32.982 -5.691 21.337 1.00 72.38 177 VAL A N 1
ATOM 1388 C CA . VAL A 1 177 ? -31.894 -6.577 20.901 1.00 72.38 177 VAL A CA 1
ATOM 1389 C C . VAL A 1 177 ? -32.302 -7.382 19.662 1.00 72.38 177 VAL A C 1
ATOM 1391 O O . VAL A 1 177 ? -31.581 -7.392 18.669 1.00 72.38 177 VAL A O 1
ATOM 1394 N N . ASP A 1 178 ? -33.509 -7.946 19.639 1.00 74.50 178 ASP A N 1
ATOM 1395 C CA . ASP A 1 178 ? -33.994 -8.733 18.495 1.00 74.50 178 ASP A CA 1
ATOM 1396 C C . ASP A 1 178 ? -34.312 -7.890 17.241 1.00 74.50 178 ASP A C 1
ATOM 1398 O O . ASP A 1 178 ? -34.422 -8.426 16.134 1.00 74.50 178 ASP A O 1
ATOM 1402 N N . GLN A 1 179 ? -34.471 -6.568 17.385 1.00 76.00 179 GLN A N 1
ATOM 1403 C CA . GLN A 1 179 ? -34.732 -5.649 16.270 1.00 76.00 179 GLN A CA 1
ATOM 1404 C C . GLN A 1 179 ? -33.437 -5.095 15.660 1.00 76.00 179 GLN A C 1
ATOM 1406 O O . GLN A 1 179 ? -33.365 -4.912 14.440 1.00 76.00 179 GLN A O 1
ATOM 1411 N N . GLU A 1 180 ? -32.424 -4.829 16.487 1.00 68.88 180 GLU A N 1
ATOM 1412 C CA . GLU A 1 180 ? -31.166 -4.204 16.059 1.00 68.88 180 GLU A CA 1
ATOM 1413 C C . GLU A 1 180 ? -30.050 -5.213 15.768 1.00 68.88 180 GLU A C 1
ATOM 1415 O O . GLU A 1 180 ? -29.237 -4.991 14.862 1.00 68.88 180 GLU A O 1
ATOM 1420 N N . TYR A 1 181 ? -30.035 -6.360 16.449 1.00 72.00 181 TYR A N 1
ATOM 1421 C CA . TYR A 1 181 ? -29.054 -7.407 16.202 1.00 72.00 181 TYR A CA 1
ATOM 1422 C C . TYR A 1 181 ? -29.603 -8.428 15.211 1.00 72.00 181 TYR A C 1
ATOM 1424 O O . TYR A 1 181 ? -30.484 -9.234 15.498 1.00 72.00 181 TYR A O 1
ATOM 1432 N N . ARG A 1 182 ? -29.024 -8.449 14.008 1.00 77.88 182 ARG A N 1
ATOM 1433 C CA . ARG A 1 182 ? -29.181 -9.606 13.125 1.00 77.88 182 ARG A CA 1
ATOM 1434 C C . ARG A 1 182 ? -28.316 -10.735 13.649 1.00 77.88 182 ARG A C 1
ATOM 1436 O O . ARG A 1 182 ? -27.116 -10.549 13.834 1.00 77.88 182 ARG A O 1
ATOM 1443 N N . HIS A 1 183 ? -28.906 -11.916 13.791 1.00 82.81 183 HIS A N 1
ATOM 1444 C CA . HIS A 1 183 ? -28.131 -13.135 13.950 1.00 82.81 183 HIS A CA 1
ATOM 1445 C C . HIS A 1 183 ? -27.215 -13.289 12.729 1.00 82.81 183 HIS A C 1
ATOM 1447 O O . HIS A 1 183 ? -27.678 -13.496 11.604 1.00 82.81 183 HIS A O 1
ATOM 1453 N N . VAL A 1 184 ? -25.916 -13.094 12.941 1.00 88.88 184 VAL A N 1
ATOM 1454 C CA . VAL A 1 184 ? -24.904 -13.309 11.913 1.00 88.88 184 VAL A CA 1
ATOM 1455 C C . VAL A 1 184 ? -24.481 -14.762 12.009 1.00 88.88 184 VAL A C 1
ATOM 1457 O O . VAL A 1 184 ? -23.861 -15.171 12.988 1.00 88.88 184 VAL A O 1
ATOM 1460 N N . ASP A 1 185 ? -24.801 -15.530 10.974 1.00 93.19 185 ASP A N 1
ATOM 1461 C CA . ASP A 1 185 ? -24.190 -16.834 10.771 1.00 93.19 185 ASP A CA 1
ATOM 1462 C C . ASP A 1 185 ? -22.729 -16.615 10.348 1.00 93.19 185 ASP A C 1
ATOM 1464 O O . ASP A 1 185 ? -22.416 -16.291 9.195 1.00 93.19 185 ASP A O 1
ATOM 1468 N N . TRP A 1 186 ? -21.829 -16.717 11.325 1.00 84.75 186 TRP A N 1
ATOM 1469 C CA . TRP A 1 186 ? -20.400 -16.511 11.120 1.00 84.75 186 TRP A CA 1
ATOM 1470 C C . TRP A 1 186 ? -19.808 -17.510 10.128 1.00 84.75 186 TRP A C 1
ATOM 1472 O O . TRP A 1 186 ? -18.898 -17.144 9.383 1.00 84.75 186 TRP A O 1
ATOM 1482 N N . GLU A 1 187 ? -20.333 -18.734 10.055 1.00 93.12 187 GLU A N 1
ATOM 1483 C CA . GLU A 1 187 ? -19.854 -19.735 9.100 1.00 93.12 187 GLU A CA 1
ATOM 1484 C C . GLU A 1 187 ? -20.199 -19.316 7.671 1.00 93.12 187 GLU A C 1
ATOM 1486 O O . GLU A 1 187 ? -19.332 -19.336 6.789 1.00 93.12 187 GLU A O 1
ATOM 1491 N N . ALA A 1 188 ? -21.427 -18.837 7.454 1.00 92.81 188 ALA A N 1
ATOM 1492 C CA . ALA A 1 188 ? -21.849 -18.291 6.169 1.00 92.81 188 ALA A CA 1
ATOM 1493 C C . ALA A 1 188 ? -21.033 -17.047 5.774 1.00 92.81 188 ALA A C 1
ATOM 1495 O O . ALA A 1 188 ? -20.581 -16.949 4.629 1.00 92.81 188 ALA A O 1
ATOM 1496 N N . ALA A 1 189 ? -20.778 -16.129 6.713 1.00 91.25 189 ALA A N 1
ATOM 1497 C CA . ALA A 1 189 ? -19.984 -14.923 6.461 1.00 91.25 189 ALA A CA 1
ATOM 1498 C C . ALA A 1 189 ? -18.521 -15.250 6.099 1.00 91.25 189 ALA A C 1
ATOM 1500 O O . ALA A 1 189 ? -17.960 -14.689 5.151 1.00 91.25 189 ALA A O 1
ATOM 1501 N N . ILE A 1 190 ? -17.906 -16.201 6.808 1.00 90.94 190 ILE A N 1
ATOM 1502 C CA . ILE A 1 190 ? -16.545 -16.675 6.517 1.00 90.94 190 ILE A CA 1
ATOM 1503 C C . ILE A 1 190 ? -16.507 -17.390 5.159 1.00 90.94 190 ILE A C 1
ATOM 1505 O O . ILE A 1 190 ? -15.590 -17.162 4.361 1.00 90.94 190 ILE A O 1
ATOM 1509 N N . ALA A 1 191 ? -17.504 -18.225 4.857 1.00 94.75 191 ALA A N 1
ATOM 1510 C CA . ALA A 1 191 ? -17.610 -18.908 3.572 1.00 94.75 191 ALA A CA 1
ATOM 1511 C C . ALA A 1 191 ? -17.789 -17.919 2.407 1.00 94.75 191 ALA A C 1
ATOM 1513 O O . ALA A 1 191 ? -17.178 -18.091 1.345 1.00 94.75 191 ALA A O 1
ATOM 1514 N N . GLU A 1 192 ? -18.582 -16.863 2.591 1.00 94.19 192 GLU A N 1
ATOM 1515 C CA . GLU A 1 192 ? -18.758 -15.803 1.599 1.00 94.19 192 GLU A CA 1
ATOM 1516 C C . GLU A 1 192 ? -17.451 -15.040 1.351 1.00 94.19 192 GLU A C 1
ATOM 1518 O O . GLU A 1 192 ? -17.053 -14.862 0.193 1.00 94.19 192 GLU A O 1
ATOM 1523 N N . GLU A 1 193 ? -16.732 -14.659 2.407 1.00 93.12 193 GLU A N 1
ATOM 1524 C CA . GLU A 1 193 ? -15.454 -13.955 2.279 1.00 93.12 193 GLU A CA 1
ATOM 1525 C C . GLU A 1 193 ? -14.390 -14.825 1.591 1.00 93.12 193 GLU A C 1
ATOM 1527 O O . GLU A 1 193 ? -13.682 -14.362 0.688 1.00 93.12 193 GLU A O 1
ATOM 1532 N N . ASN A 1 194 ? -14.323 -16.114 1.928 1.00 94.69 194 ASN A N 1
ATOM 1533 C CA . ASN A 1 194 ? -13.445 -17.070 1.251 1.00 94.69 194 ASN A CA 1
ATOM 1534 C C . ASN A 1 194 ? -13.809 -17.227 -0.232 1.00 94.69 194 ASN A C 1
ATOM 1536 O O . ASN A 1 194 ? -12.927 -17.221 -1.098 1.00 94.69 194 ASN A O 1
ATOM 1540 N N . ASN A 1 195 ? -15.102 -17.280 -0.559 1.00 95.25 195 ASN A N 1
ATOM 1541 C CA . ASN A 1 195 ? -15.571 -17.290 -1.944 1.00 95.25 195 ASN A CA 1
ATOM 1542 C C . ASN A 1 195 ? -15.217 -15.993 -2.685 1.00 95.25 195 ASN A C 1
ATOM 1544 O O . ASN A 1 195 ? -14.830 -16.039 -3.860 1.00 95.25 195 ASN A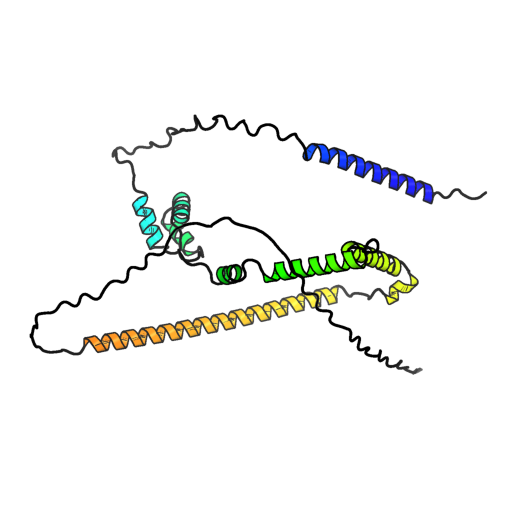 O 1
ATOM 1548 N N . ARG A 1 196 ? -15.306 -14.836 -2.022 1.00 93.88 196 ARG A N 1
ATOM 1549 C CA . ARG A 1 196 ? -14.915 -13.536 -2.584 1.00 93.88 196 ARG A CA 1
ATOM 1550 C C . ARG A 1 196 ? -13.425 -13.507 -2.914 1.00 93.88 196 ARG A C 1
ATOM 1552 O O . ARG A 1 196 ? -13.059 -13.131 -4.033 1.00 93.88 196 ARG A O 1
ATOM 1559 N N . ARG A 1 197 ? -12.578 -13.984 -1.999 1.00 91.44 197 ARG A N 1
ATOM 1560 C CA . ARG A 1 197 ? -11.129 -14.132 -2.217 1.00 91.44 197 ARG A CA 1
ATOM 1561 C C . ARG A 1 197 ? -10.828 -15.090 -3.367 1.00 91.44 197 ARG A C 1
ATOM 1563 O O . ARG A 1 197 ? -10.142 -14.707 -4.312 1.00 91.44 197 ARG A O 1
ATOM 1570 N N . ALA A 1 198 ? -11.453 -16.267 -3.384 1.00 95.19 198 ALA A N 1
ATOM 1571 C CA . ALA A 1 198 ? -11.279 -17.241 -4.461 1.00 95.19 198 ALA A CA 1
ATOM 1572 C C . ALA A 1 198 ? -11.689 -16.685 -5.841 1.00 95.19 198 ALA A C 1
ATOM 1574 O O . ALA A 1 198 ? -11.046 -16.975 -6.856 1.00 95.19 198 ALA A O 1
ATOM 1575 N N . ARG A 1 199 ? -12.744 -15.859 -5.910 1.00 94.44 199 ARG A N 1
ATOM 1576 C CA . ARG A 1 199 ? -13.140 -15.154 -7.144 1.00 94.44 199 ARG A CA 1
ATOM 1577 C C . ARG A 1 199 ? -12.100 -14.111 -7.560 1.00 94.44 199 ARG A C 1
ATOM 1579 O O . ARG A 1 199 ? -11.754 -14.055 -8.744 1.00 94.44 199 ARG A O 1
ATOM 1586 N N . ALA A 1 200 ? -11.583 -13.326 -6.616 1.00 91.69 200 ALA A N 1
ATOM 1587 C CA . ALA A 1 200 ? -10.536 -12.340 -6.876 1.00 91.69 200 ALA A CA 1
ATOM 1588 C C . ALA A 1 200 ? -9.244 -13.001 -7.390 1.00 91.69 200 ALA A C 1
ATOM 1590 O O . ALA A 1 200 ? -8.662 -12.534 -8.374 1.00 91.69 200 ALA A O 1
ATOM 1591 N N . ASP A 1 201 ? -8.848 -14.135 -6.817 1.00 94.19 201 ASP A N 1
ATOM 1592 C CA . ASP A 1 201 ? -7.658 -14.878 -7.240 1.00 94.19 201 ASP A CA 1
ATOM 1593 C C . ASP A 1 201 ? -7.835 -15.516 -8.618 1.00 94.19 201 ASP A C 1
ATOM 1595 O O . ASP A 1 201 ? -6.956 -15.398 -9.478 1.00 94.19 201 ASP A O 1
ATOM 1599 N N . LYS A 1 202 ? -9.010 -16.094 -8.905 1.00 94.31 202 LYS A N 1
ATOM 1600 C CA . LYS A 1 202 ? -9.345 -16.569 -10.260 1.00 94.31 202 LYS A CA 1
ATOM 1601 C C . LYS A 1 202 ? -9.283 -15.434 -11.288 1.00 94.31 202 LYS A C 1
ATOM 1603 O O . LYS A 1 202 ? -8.793 -15.648 -12.401 1.00 94.31 202 LYS A O 1
ATOM 1608 N N . ALA A 1 203 ? -9.746 -14.233 -10.941 1.00 93.44 203 ALA A N 1
ATOM 1609 C CA . ALA A 1 203 ? -9.668 -13.066 -11.820 1.00 93.44 203 ALA A CA 1
ATOM 1610 C C . ALA A 1 203 ? -8.214 -12.616 -12.055 1.00 93.44 203 ALA A C 1
ATOM 1612 O O . ALA A 1 203 ? -7.820 -12.386 -13.204 1.00 93.44 203 ALA A O 1
ATOM 1613 N N . ARG A 1 204 ? -7.389 -12.568 -11.000 1.00 91.31 204 ARG A N 1
ATOM 1614 C CA . ARG A 1 204 ? -5.949 -12.264 -11.092 1.00 91.31 204 ARG A CA 1
ATOM 1615 C C . ARG A 1 204 ? -5.210 -13.288 -11.955 1.00 91.31 204 ARG A C 1
ATOM 1617 O O . ARG A 1 204 ? -4.468 -12.896 -12.855 1.00 91.31 204 ARG A O 1
ATOM 1624 N N . ALA A 1 205 ? -5.481 -14.579 -11.773 1.00 93.31 205 ALA A N 1
ATOM 1625 C CA . ALA A 1 205 ? -4.885 -15.650 -12.570 1.00 93.31 205 ALA A CA 1
ATOM 1626 C C . ALA A 1 205 ? -5.272 -15.561 -14.058 1.00 93.31 205 ALA A C 1
ATOM 1628 O O . ALA A 1 205 ? -4.419 -15.725 -14.934 1.00 93.31 205 ALA A O 1
ATOM 1629 N N . LYS A 1 206 ? -6.541 -15.255 -14.374 1.00 95.44 206 LYS A N 1
ATOM 1630 C CA . LYS A 1 206 ? -6.977 -15.010 -15.762 1.00 95.44 206 LYS A CA 1
ATOM 1631 C C . LYS A 1 206 ? -6.267 -13.801 -16.372 1.00 95.44 206 LYS A C 1
ATOM 1633 O O . LYS A 1 206 ? -5.804 -13.888 -17.510 1.00 95.44 206 LYS A O 1
ATOM 1638 N N . LYS A 1 207 ? -6.140 -12.702 -15.621 1.00 91.69 207 LYS A N 1
ATOM 1639 C CA . LYS A 1 207 ? -5.432 -11.495 -16.071 1.00 91.69 207 LYS A CA 1
ATOM 1640 C C . LYS A 1 207 ? -3.956 -11.789 -16.359 1.00 91.69 207 LYS A C 1
ATOM 1642 O O . LYS A 1 207 ? -3.482 -11.440 -17.435 1.00 91.69 207 LYS A O 1
ATOM 1647 N N . ALA A 1 208 ? -3.279 -12.519 -15.472 1.00 91.94 208 ALA A N 1
ATOM 1648 C CA . ALA A 1 208 ? -1.888 -12.930 -15.660 1.00 91.94 208 ALA A CA 1
ATOM 1649 C C . ALA A 1 208 ? -1.701 -13.831 -16.897 1.00 91.94 208 ALA A C 1
ATOM 1651 O O . ALA A 1 208 ? -0.776 -13.626 -17.683 1.00 91.94 208 ALA A O 1
ATOM 1652 N N . LYS A 1 209 ? -2.608 -14.793 -17.132 1.00 93.25 209 LYS A N 1
ATOM 1653 C CA . LYS A 1 209 ? -2.584 -15.626 -18.351 1.00 93.25 209 LYS A CA 1
ATOM 1654 C C . LYS A 1 209 ? -2.784 -14.794 -19.623 1.00 93.25 209 LYS A C 1
ATOM 1656 O O . LYS A 1 209 ? -2.066 -14.996 -20.601 1.00 93.25 209 LYS A O 1
ATOM 1661 N N . ALA A 1 210 ? -3.719 -13.843 -19.609 1.00 92.19 210 ALA A N 1
ATOM 1662 C CA . ALA A 1 210 ? -3.959 -12.952 -20.743 1.00 92.19 210 ALA A CA 1
ATOM 1663 C C . ALA A 1 210 ? -2.756 -12.035 -21.026 1.00 92.19 210 ALA A C 1
ATOM 1665 O O . ALA A 1 210 ? -2.411 -11.807 -22.185 1.00 92.19 210 ALA A O 1
ATOM 1666 N N . GLU A 1 211 ? -2.096 -11.536 -19.983 1.00 92.69 211 GLU A N 1
ATOM 1667 C CA . GLU A 1 211 ? -0.891 -10.716 -20.109 1.00 92.69 211 GLU A CA 1
ATOM 1668 C C . GLU A 1 211 ? 0.293 -11.524 -20.655 1.00 92.69 211 GLU A C 1
ATOM 1670 O O . GLU A 1 211 ? 0.951 -11.078 -21.596 1.00 92.69 211 GLU A O 1
ATOM 1675 N N . LYS A 1 212 ? 0.492 -12.758 -20.171 1.00 92.56 212 LYS A N 1
ATOM 1676 C CA . LYS A 1 212 ? 1.508 -13.678 -20.704 1.00 92.56 212 LYS A CA 1
ATOM 1677 C C . LYS A 1 212 ? 1.292 -13.957 -22.196 1.00 92.56 212 LYS A C 1
ATOM 1679 O O . LYS A 1 212 ? 2.235 -13.844 -22.974 1.00 92.56 212 LYS A O 1
ATOM 1684 N N . ALA A 1 213 ? 0.052 -14.223 -22.613 1.00 91.81 213 ALA A N 1
ATOM 1685 C CA . ALA A 1 213 ? -0.280 -14.438 -24.024 1.00 91.81 213 ALA A CA 1
ATOM 1686 C C . ALA A 1 213 ? -0.042 -13.184 -24.889 1.00 91.81 213 ALA A C 1
ATOM 1688 O O . ALA A 1 213 ? 0.415 -13.287 -26.030 1.00 91.81 213 ALA A O 1
ATOM 1689 N N . LYS A 1 214 ? -0.321 -11.982 -24.363 1.00 91.56 214 LYS A N 1
ATOM 1690 C CA . LYS A 1 214 ? -0.011 -10.717 -25.054 1.00 91.56 214 LYS A CA 1
ATOM 1691 C C . LYS A 1 214 ? 1.498 -10.503 -25.192 1.00 91.56 214 LYS A C 1
ATOM 1693 O O . LYS A 1 214 ? 1.953 -10.132 -26.274 1.00 91.56 214 LYS A O 1
ATOM 1698 N N . ALA A 1 215 ? 2.267 -10.769 -24.137 1.00 89.25 215 ALA A N 1
ATOM 1699 C CA . ALA A 1 215 ? 3.724 -10.663 -24.157 1.00 89.25 215 ALA A CA 1
ATOM 1700 C C . ALA A 1 215 ? 4.359 -11.656 -25.148 1.00 89.25 215 ALA A C 1
ATOM 1702 O O . ALA A 1 215 ? 5.272 -11.292 -25.887 1.00 89.25 215 ALA A O 1
ATOM 1703 N N . GLU A 1 216 ? 3.843 -12.884 -25.222 1.00 93.44 216 GLU A N 1
ATOM 1704 C CA . GLU A 1 216 ? 4.306 -13.902 -26.170 1.00 93.44 216 GLU A CA 1
ATOM 1705 C C . GLU A 1 216 ? 4.012 -13.513 -27.626 1.00 93.44 216 GLU A C 1
ATOM 1707 O O . GLU A 1 216 ? 4.915 -13.532 -28.465 1.00 93.44 216 GLU A O 1
ATOM 1712 N N . LYS A 1 217 ? 2.795 -13.033 -27.923 1.00 91.69 217 LYS A N 1
ATOM 1713 C CA . LYS A 1 217 ? 2.457 -12.502 -29.257 1.00 91.69 217 LYS A CA 1
ATOM 1714 C C . LYS A 1 217 ? 3.340 -11.315 -29.652 1.00 91.69 217 LYS A C 1
ATOM 1716 O O . LYS A 1 217 ? 3.754 -11.219 -30.808 1.00 91.69 217 LYS A O 1
ATOM 1721 N N . ALA A 1 218 ? 3.655 -10.424 -28.711 1.00 90.50 218 ALA A N 1
ATOM 1722 C CA . ALA A 1 218 ? 4.557 -9.301 -28.960 1.00 90.50 218 ALA A CA 1
ATOM 1723 C C . ALA A 1 218 ? 5.989 -9.772 -29.279 1.00 90.50 218 ALA A C 1
ATOM 1725 O O . ALA A 1 218 ? 6.607 -9.246 -30.207 1.00 90.50 218 ALA A O 1
ATOM 1726 N N . ARG A 1 219 ? 6.493 -10.796 -28.574 1.00 90.06 219 ARG A N 1
ATOM 1727 C CA . ARG A 1 219 ? 7.803 -11.410 -28.854 1.00 90.06 219 ARG A CA 1
ATOM 1728 C C . ARG A 1 219 ? 7.840 -12.082 -30.227 1.00 90.06 219 ARG A C 1
ATOM 1730 O O . ARG A 1 219 ? 8.761 -11.810 -30.990 1.00 90.06 219 ARG A O 1
ATOM 1737 N N . ALA A 1 220 ? 6.819 -12.863 -30.581 1.00 89.50 220 ALA A N 1
ATOM 1738 C CA . ALA A 1 220 ? 6.726 -13.502 -31.897 1.00 89.50 220 ALA A CA 1
ATOM 1739 C C . ALA A 1 220 ? 6.669 -12.475 -33.044 1.00 89.50 220 ALA A C 1
ATOM 1741 O O . ALA A 1 220 ? 7.326 -12.643 -34.071 1.00 89.50 220 ALA A O 1
ATOM 1742 N N . LYS A 1 221 ? 5.933 -11.367 -32.862 1.00 92.56 221 LYS A N 1
ATOM 1743 C CA . LYS A 1 221 ? 5.882 -10.277 -33.849 1.00 92.56 221 LYS A CA 1
ATOM 1744 C C . LYS A 1 221 ? 7.233 -9.570 -33.995 1.00 92.56 221 LYS A C 1
ATOM 1746 O O . LYS A 1 221 ? 7.617 -9.239 -35.113 1.00 92.56 221 LYS A O 1
ATOM 1751 N N . LYS A 1 222 ? 7.952 -9.350 -32.888 1.00 90.19 222 LYS A N 1
ATOM 1752 C CA . LYS A 1 222 ? 9.292 -8.747 -32.914 1.00 90.19 222 LYS A CA 1
ATOM 1753 C C . LYS A 1 222 ? 10.298 -9.652 -33.633 1.00 90.19 222 LYS A C 1
ATOM 1755 O O . LYS A 1 222 ? 11.013 -9.150 -34.489 1.00 90.19 222 LYS A O 1
ATOM 1760 N N . ALA A 1 223 ? 10.279 -10.959 -33.360 1.00 88.44 223 ALA A N 1
ATOM 1761 C CA . ALA A 1 223 ? 11.146 -11.934 -34.026 1.00 88.44 223 ALA A CA 1
ATOM 1762 C C . ALA A 1 223 ? 10.925 -11.959 -35.550 1.00 88.44 223 ALA A C 1
ATOM 1764 O O . ALA A 1 223 ? 11.878 -11.820 -36.307 1.00 88.44 223 ALA A O 1
ATOM 1765 N N . ARG A 1 224 ? 9.665 -12.002 -36.012 1.00 88.06 224 ARG A N 1
ATOM 1766 C CA . ARG A 1 224 ? 9.351 -11.938 -37.455 1.00 88.06 224 ARG A CA 1
ATOM 1767 C C . ARG A 1 224 ? 9.790 -10.627 -38.113 1.00 88.06 224 ARG A C 1
ATOM 1769 O O . ARG A 1 224 ? 10.214 -10.622 -39.263 1.00 88.06 224 ARG A O 1
ATOM 1776 N N . ALA A 1 225 ? 9.670 -9.501 -37.407 1.00 86.56 225 ALA A N 1
ATOM 1777 C CA . ALA A 1 225 ? 10.119 -8.209 -37.925 1.00 86.56 225 ALA A CA 1
ATOM 1778 C C . ALA A 1 225 ? 11.652 -8.118 -38.024 1.00 86.56 225 ALA A C 1
ATOM 1780 O O . ALA A 1 225 ? 12.166 -7.416 -38.894 1.00 86.56 225 ALA A O 1
ATOM 1781 N N . GLU A 1 226 ? 12.374 -8.801 -37.137 1.00 88.69 226 GLU A N 1
ATOM 1782 C CA . GLU A 1 226 ? 13.835 -8.889 -37.157 1.00 88.69 226 GLU A CA 1
ATOM 1783 C C . GLU A 1 226 ? 14.329 -9.803 -38.284 1.00 88.69 226 GLU A C 1
ATOM 1785 O O . GLU A 1 226 ? 15.199 -9.401 -39.053 1.00 88.69 226 GLU A O 1
ATOM 1790 N N . GLU A 1 227 ? 13.695 -10.961 -38.466 1.00 85.88 227 GLU A N 1
ATOM 1791 C CA . GLU A 1 227 ? 13.975 -11.892 -39.565 1.00 85.88 227 GLU A CA 1
ATOM 1792 C C . GLU A 1 227 ? 13.767 -11.229 -40.939 1.00 85.88 227 GLU A C 1
ATOM 1794 O O . GLU A 1 227 ? 14.669 -11.229 -41.776 1.00 85.88 227 GLU A O 1
ATOM 1799 N N . ALA A 1 228 ? 12.650 -10.516 -41.130 1.00 83.56 228 ALA A N 1
ATOM 1800 C CA . ALA A 1 228 ? 12.388 -9.766 -42.362 1.00 83.56 228 ALA A CA 1
ATOM 1801 C C . ALA A 1 228 ? 13.393 -8.620 -42.614 1.00 83.56 228 ALA A C 1
ATOM 1803 O O . ALA A 1 228 ? 13.617 -8.219 -43.760 1.00 83.56 228 ALA A O 1
ATOM 1804 N N . ARG A 1 229 ? 13.998 -8.049 -41.560 1.00 82.12 229 ARG A N 1
ATOM 1805 C CA . ARG A 1 229 ? 15.073 -7.050 -41.702 1.00 82.12 229 ARG A CA 1
ATOM 1806 C C . ARG A 1 229 ? 16.397 -7.703 -42.091 1.00 82.12 229 ARG A C 1
ATOM 1808 O O . ARG A 1 229 ? 17.108 -7.137 -42.919 1.00 82.12 229 ARG A O 1
ATOM 1815 N N . ALA A 1 230 ? 16.709 -8.868 -41.528 1.00 79.19 230 ALA A N 1
ATOM 1816 C CA . ALA A 1 230 ? 17.904 -9.629 -41.878 1.00 79.19 230 ALA A CA 1
ATOM 1817 C C . ALA A 1 230 ? 17.866 -10.097 -43.344 1.00 79.19 230 ALA A C 1
ATOM 1819 O O . ALA A 1 230 ? 18.857 -9.945 -44.058 1.00 79.19 230 ALA A O 1
ATOM 1820 N N . GLU A 1 231 ? 16.709 -10.556 -43.826 1.00 78.19 231 GLU A N 1
ATOM 1821 C CA . GLU A 1 231 ? 16.522 -10.981 -45.219 1.00 78.19 231 GLU A CA 1
ATOM 1822 C C . GLU A 1 231 ? 16.727 -9.822 -46.213 1.00 78.19 231 GLU A C 1
ATOM 1824 O O . GLU A 1 231 ? 17.493 -9.938 -47.174 1.00 78.19 231 GLU A O 1
ATOM 1829 N N . LYS A 1 232 ? 16.145 -8.645 -45.935 1.00 76.44 232 LYS A N 1
ATOM 1830 C CA . LYS A 1 232 ? 16.356 -7.440 -46.762 1.00 76.44 232 LYS A CA 1
ATOM 1831 C C . LYS A 1 232 ? 17.811 -6.958 -46.764 1.00 76.44 232 LYS A C 1
ATOM 1833 O O . LYS A 1 232 ? 18.287 -6.472 -47.787 1.00 76.44 232 LYS A O 1
ATOM 1838 N N . ALA A 1 233 ? 18.527 -7.094 -45.647 1.00 70.38 233 ALA A N 1
ATOM 1839 C CA . ALA A 1 233 ? 19.943 -6.733 -45.565 1.00 70.38 233 ALA A CA 1
ATOM 1840 C C . ALA A 1 233 ? 20.854 -7.718 -46.324 1.00 70.38 233 ALA A C 1
ATOM 1842 O O . ALA A 1 233 ? 21.895 -7.307 -46.841 1.00 70.38 233 ALA A O 1
ATOM 1843 N N . GLY A 1 234 ? 20.464 -8.994 -46.419 1.00 64.75 234 GLY A N 1
ATOM 1844 C CA . GLY A 1 234 ? 21.145 -9.996 -47.244 1.00 64.75 234 GLY A CA 1
ATOM 1845 C C . GLY A 1 234 ? 20.981 -9.732 -48.743 1.00 64.75 234 GLY A C 1
ATOM 1846 O O . GLY A 1 234 ? 21.966 -9.760 -49.479 1.00 64.75 234 GLY A O 1
ATOM 1847 N N . ALA A 1 235 ? 19.768 -9.381 -49.184 1.00 61.53 235 ALA A N 1
ATOM 1848 C CA . ALA A 1 235 ? 19.485 -9.069 -50.589 1.00 61.53 235 ALA A CA 1
ATOM 1849 C C . ALA A 1 235 ? 20.225 -7.811 -51.093 1.00 61.53 235 ALA A C 1
ATOM 1851 O O . ALA A 1 235 ? 20.681 -7.776 -52.232 1.00 61.53 235 ALA A O 1
ATOM 1852 N N . ALA A 1 236 ? 20.430 -6.806 -50.234 1.00 58.88 236 ALA A N 1
ATOM 1853 C CA . ALA A 1 236 ? 21.139 -5.572 -50.594 1.00 58.88 236 ALA A CA 1
ATOM 1854 C C . ALA A 1 236 ? 22.664 -5.737 -50.784 1.00 58.88 236 ALA A C 1
ATOM 1856 O O . ALA A 1 236 ? 23.316 -4.828 -51.291 1.00 58.88 236 ALA A O 1
ATOM 1857 N N . LYS A 1 237 ? 23.257 -6.874 -50.391 1.00 60.34 237 LYS A N 1
ATOM 1858 C CA . LYS A 1 237 ? 24.696 -7.153 -50.578 1.00 60.34 237 LYS A CA 1
ATOM 1859 C C . LYS A 1 237 ? 25.016 -7.959 -51.844 1.00 60.34 237 LYS A C 1
ATOM 1861 O O . LYS A 1 237 ? 26.189 -8.227 -52.090 1.00 60.34 237 LYS A O 1
ATOM 1866 N N . ALA A 1 238 ? 24.011 -8.338 -52.635 1.00 55.41 238 ALA A N 1
ATOM 1867 C CA . ALA A 1 238 ? 24.175 -9.230 -53.784 1.00 55.41 238 ALA A CA 1
ATOM 1868 C C . ALA A 1 238 ? 24.144 -8.537 -55.161 1.00 55.41 238 ALA A C 1
ATOM 1870 O O . ALA A 1 238 ? 24.273 -9.229 -56.167 1.00 55.41 238 ALA A O 1
ATOM 1871 N N . GLU A 1 239 ? 24.029 -7.205 -55.250 1.00 55.81 239 GLU A N 1
ATOM 1872 C CA . GLU A 1 239 ? 24.214 -6.504 -56.530 1.00 55.81 239 GLU A CA 1
ATOM 1873 C C . GLU A 1 239 ? 25.689 -6.118 -56.758 1.00 55.81 239 GLU A C 1
ATOM 1875 O O . GLU A 1 239 ? 26.231 -5.269 -56.043 1.00 55.81 239 GLU A O 1
ATOM 1880 N N . PRO A 1 240 ? 26.370 -6.691 -57.771 1.00 51.34 240 PRO A N 1
ATOM 1881 C CA . PRO A 1 240 ? 27.707 -6.268 -58.155 1.00 51.34 240 PRO A CA 1
ATOM 1882 C C . PRO A 1 240 ? 27.619 -5.008 -59.025 1.00 51.34 240 PRO A C 1
ATOM 1884 O O . PRO A 1 240 ? 27.524 -5.083 -60.253 1.00 51.34 240 PRO A O 1
ATOM 1887 N N . ILE A 1 241 ? 27.706 -3.829 -58.409 1.00 53.81 241 ILE A N 1
ATOM 1888 C CA . ILE A 1 241 ? 27.886 -2.581 -59.160 1.00 53.81 241 ILE A CA 1
ATOM 1889 C C . ILE A 1 241 ? 29.329 -2.523 -59.668 1.00 53.81 241 ILE A C 1
ATOM 1891 O O . ILE A 1 241 ? 30.278 -2.136 -58.982 1.00 53.81 241 ILE A O 1
ATOM 1895 N N . LYS A 1 242 ? 29.488 -2.929 -60.928 1.00 55.69 242 LYS A N 1
ATOM 1896 C CA . LYS A 1 242 ? 30.657 -2.625 -61.747 1.00 55.69 242 LYS A CA 1
ATOM 1897 C C . LYS A 1 242 ? 30.767 -1.105 -61.927 1.00 55.69 242 LYS A C 1
ATOM 1899 O O . LYS A 1 242 ? 29.898 -0.505 -62.540 1.00 55.69 242 LYS A O 1
ATOM 1904 N N . ARG A 1 243 ? 31.919 -0.568 -61.508 1.00 48.22 243 ARG A N 1
ATOM 1905 C CA . ARG A 1 243 ? 32.693 0.533 -62.125 1.00 48.22 243 ARG A CA 1
ATOM 1906 C C . ARG A 1 243 ? 31.955 1.860 -62.398 1.00 48.22 243 ARG A C 1
ATOM 1908 O O . ARG A 1 243 ? 31.141 1.946 -63.305 1.00 48.22 243 ARG A O 1
ATOM 1915 N N . LYS A 1 244 ? 32.496 2.958 -61.864 1.00 43.75 244 LYS A N 1
ATOM 1916 C CA . LYS A 1 244 ? 33.492 3.802 -62.561 1.00 43.75 244 LYS A CA 1
ATOM 1917 C C . LYS A 1 244 ? 33.993 4.908 -61.628 1.00 43.75 244 LYS A C 1
ATOM 1919 O O . LYS A 1 244 ? 33.226 5.532 -60.910 1.00 43.75 244 LYS A O 1
ATOM 1924 N N . HIS A 1 245 ? 35.304 5.118 -61.671 1.00 50.22 245 HIS A N 1
ATOM 1925 C CA . HIS A 1 245 ? 35.981 6.270 -61.098 1.00 50.22 245 HIS A CA 1
ATOM 1926 C C . HIS A 1 245 ? 35.485 7.555 -61.767 1.00 50.22 245 HIS A C 1
ATOM 1928 O O . HIS A 1 245 ? 35.582 7.682 -62.986 1.00 50.22 245 HIS A O 1
ATOM 1934 N N . SER A 1 246 ? 35.039 8.519 -60.970 1.00 45.97 246 SER A N 1
ATOM 1935 C CA . SER A 1 246 ? 35.150 9.939 -61.298 1.00 45.97 246 SER A CA 1
ATOM 1936 C C . SER A 1 246 ? 35.072 10.748 -60.008 1.00 45.97 246 SER A C 1
ATOM 1938 O O . SER A 1 246 ? 34.011 10.852 -59.394 1.00 45.97 246 SER A O 1
ATOM 1940 N N . SER A 1 247 ? 36.212 11.305 -59.601 1.00 52.78 247 SER A N 1
ATOM 1941 C CA . SER A 1 247 ? 36.264 12.436 -58.676 1.00 52.78 247 SER A CA 1
ATOM 1942 C C . SER A 1 247 ? 35.398 13.580 -59.205 1.00 52.78 247 SER A C 1
ATOM 1944 O O . SER A 1 247 ? 35.383 13.830 -60.412 1.00 52.78 247 SER A O 1
ATOM 1946 N N . PRO A 1 248 ? 34.793 14.359 -58.303 1.00 49.12 248 PRO A N 1
ATOM 1947 C CA . PRO A 1 248 ? 35.000 15.790 -58.407 1.00 49.12 248 PRO A CA 1
ATOM 1948 C C . PRO A 1 248 ? 35.423 16.387 -57.067 1.00 49.12 248 PRO A C 1
ATOM 1950 O O . PRO A 1 248 ? 34.887 16.095 -56.000 1.00 49.12 248 P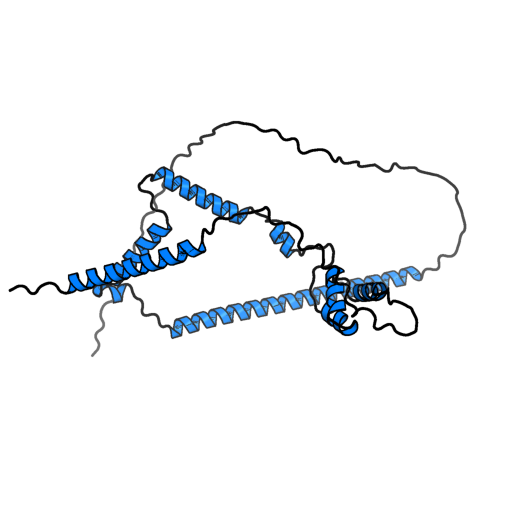RO A O 1
ATOM 1953 N N . ALA A 1 249 ? 36.434 17.236 -57.175 1.00 51.50 249 ALA A N 1
ATOM 1954 C CA . ALA A 1 249 ? 36.886 18.138 -56.144 1.00 51.50 249 ALA A CA 1
ATOM 1955 C C . ALA A 1 249 ? 35.828 19.212 -55.835 1.00 51.50 249 ALA A C 1
ATOM 1957 O O . ALA A 1 249 ? 35.146 19.694 -56.736 1.00 51.50 249 ALA A O 1
ATOM 1958 N N . GLY A 1 250 ? 35.809 19.646 -54.572 1.00 47.72 250 GLY A N 1
ATOM 1959 C CA . GLY A 1 250 ? 35.395 20.987 -54.159 1.00 47.72 250 GLY A CA 1
ATOM 1960 C C . GLY A 1 250 ? 33.893 21.213 -53.971 1.00 47.72 250 GLY A C 1
ATOM 1961 O O . GLY A 1 250 ? 33.144 21.344 -54.929 1.00 47.72 250 GLY A O 1
ATOM 1962 N N . LYS A 1 251 ? 33.465 21.467 -52.735 1.00 44.47 251 LYS A N 1
ATOM 1963 C CA . LYS A 1 251 ? 33.494 22.814 -52.141 1.00 44.47 251 LYS A CA 1
ATOM 1964 C C . LYS A 1 251 ? 32.892 22.771 -50.740 1.00 44.47 251 LYS A C 1
ATOM 1966 O O . LYS A 1 251 ? 31.894 22.107 -50.477 1.00 44.47 251 LYS A O 1
ATOM 1971 N N . GLU A 1 252 ? 33.570 23.487 -49.860 1.00 50.69 252 GLU A N 1
ATOM 1972 C CA . GLU A 1 252 ? 33.185 23.808 -48.497 1.00 50.69 252 GLU A CA 1
ATOM 1973 C C . GLU A 1 252 ? 31.793 24.445 -48.467 1.00 50.69 252 GLU A C 1
ATOM 1975 O O . GLU A 1 252 ? 31.509 25.345 -49.252 1.00 50.69 252 GLU A O 1
ATOM 1980 N N . ASN A 1 253 ? 30.947 24.019 -47.531 1.00 50.75 253 ASN A N 1
ATOM 1981 C CA . ASN A 1 253 ? 29.830 24.828 -47.061 1.00 50.75 253 ASN A CA 1
ATOM 1982 C C . ASN A 1 253 ? 29.769 24.736 -45.537 1.00 50.75 253 ASN A C 1
ATOM 1984 O O . ASN A 1 253 ? 29.246 23.800 -44.932 1.00 50.75 253 ASN A O 1
ATOM 1988 N N . SER A 1 254 ? 30.373 25.753 -44.940 1.00 55.25 254 SER A N 1
ATOM 1989 C CA . SER A 1 254 ? 30.331 26.144 -43.544 1.00 55.25 254 SER A CA 1
ATOM 1990 C C . SER A 1 254 ? 28.927 26.636 -43.168 1.00 55.25 254 SER A C 1
ATOM 1992 O O . SER A 1 254 ? 28.615 27.821 -43.239 1.00 55.25 254 SER A O 1
ATOM 1994 N N . ALA A 1 255 ? 28.060 25.736 -42.705 1.00 50.72 255 ALA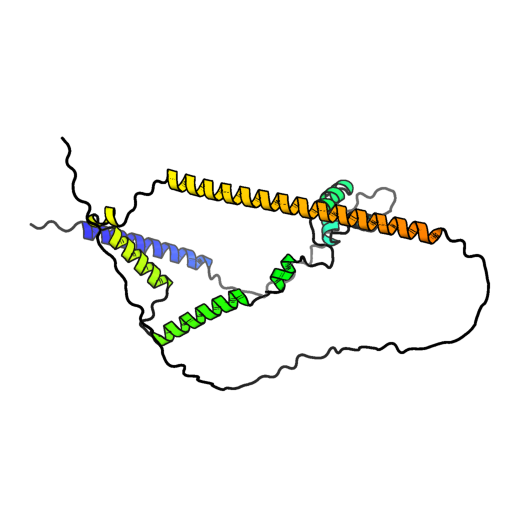 A N 1
ATOM 1995 C CA . ALA A 1 255 ? 26.779 26.106 -42.102 1.00 50.72 255 ALA A CA 1
ATOM 1996 C C . ALA A 1 255 ? 26.843 25.981 -40.572 1.00 50.72 255 ALA A C 1
ATOM 1998 O O . ALA A 1 255 ? 26.498 24.970 -39.970 1.00 50.72 255 ALA A O 1
ATOM 1999 N N . LYS A 1 256 ? 27.352 27.061 -39.974 1.00 53.69 256 LYS A N 1
ATOM 2000 C CA . LYS A 1 256 ? 26.874 27.716 -38.747 1.00 53.69 256 LYS A CA 1
ATOM 2001 C C . LYS A 1 256 ? 26.220 26.804 -37.691 1.00 53.69 256 LYS A C 1
ATOM 2003 O O . LYS A 1 256 ? 25.006 26.670 -37.579 1.00 53.69 256 LYS A O 1
ATOM 2008 N N . ARG A 1 257 ? 27.091 26.273 -36.837 1.00 44.44 257 ARG A N 1
ATOM 2009 C CA . ARG A 1 257 ? 26.810 25.715 -35.512 1.00 44.44 257 ARG A CA 1
ATOM 2010 C C . ARG A 1 257 ? 26.156 26.793 -34.636 1.00 44.44 257 ARG A C 1
ATOM 2012 O O . ARG A 1 257 ? 26.833 27.710 -34.176 1.00 44.44 257 ARG A O 1
ATOM 2019 N N . ALA A 1 258 ? 24.845 26.702 -34.431 1.00 48.03 258 ALA A N 1
ATOM 2020 C CA . ALA A 1 258 ? 24.138 27.519 -33.453 1.00 48.03 258 ALA A CA 1
ATOM 2021 C C . ALA A 1 258 ? 24.592 27.111 -32.042 1.00 48.03 258 ALA A C 1
ATOM 2023 O O . ALA A 1 258 ? 24.311 26.005 -31.581 1.00 48.03 258 ALA A O 1
ATOM 2024 N N . ARG A 1 259 ? 25.332 28.007 -31.381 1.00 49.72 259 ARG A N 1
ATOM 2025 C CA . ARG A 1 259 ? 25.519 28.006 -29.930 1.00 49.72 259 ARG A CA 1
ATOM 2026 C C . ARG A 1 259 ? 24.177 28.378 -29.298 1.00 49.72 259 ARG A C 1
ATOM 2028 O O . ARG A 1 259 ? 23.637 29.438 -29.601 1.00 49.72 259 ARG A O 1
ATOM 2035 N N . ARG A 1 260 ? 23.630 27.499 -28.462 1.00 46.91 260 ARG A N 1
ATOM 2036 C CA . ARG A 1 260 ? 22.681 27.889 -27.417 1.00 46.91 260 ARG A CA 1
ATOM 2037 C C . ARG A 1 260 ? 23.458 27.877 -26.114 1.00 46.91 260 ARG A C 1
ATOM 2039 O O . ARG A 1 260 ? 23.645 26.823 -25.518 1.00 46.91 260 ARG A O 1
ATOM 2046 N N . ASP A 1 261 ? 23.940 29.058 -25.763 1.00 49.38 261 ASP A N 1
ATOM 2047 C CA . ASP A 1 261 ? 24.245 29.433 -24.394 1.00 49.38 261 ASP A CA 1
ATOM 2048 C C . ASP A 1 261 ? 22.897 29.681 -23.690 1.00 49.38 261 ASP A C 1
ATOM 2050 O O . ASP A 1 261 ? 22.069 30.452 -24.177 1.00 49.38 261 ASP A O 1
ATOM 2054 N N . ALA A 1 262 ? 22.652 28.974 -22.591 1.00 49.78 262 ALA A N 1
ATOM 2055 C CA . ALA A 1 262 ? 21.613 29.264 -21.604 1.00 49.78 262 ALA A CA 1
ATOM 2056 C C . ALA A 1 262 ? 22.330 29.152 -20.251 1.00 49.78 262 ALA A C 1
ATOM 2058 O O . ALA A 1 262 ? 22.720 28.058 -19.858 1.00 49.78 262 ALA A O 1
ATOM 2059 N N . SER A 1 263 ? 22.868 30.265 -19.751 1.00 46.84 263 SER A N 1
ATOM 2060 C CA . SER A 1 263 ? 22.232 31.118 -18.736 1.00 46.84 263 SER A CA 1
ATOM 2061 C C . SER A 1 263 ? 22.077 30.393 -17.395 1.00 46.84 263 SER A C 1
ATOM 2063 O O . SER A 1 263 ? 20.998 29.912 -17.052 1.00 46.84 263 SER A O 1
ATOM 2065 N N . GLU A 1 264 ? 23.176 30.339 -16.649 1.00 51.81 264 GLU A N 1
ATOM 2066 C CA . GLU A 1 264 ? 23.137 30.383 -15.190 1.00 51.81 264 GLU A CA 1
ATOM 2067 C C . GLU A 1 264 ? 23.120 31.868 -14.805 1.00 51.81 264 GLU A C 1
ATOM 2069 O O . GLU A 1 264 ? 23.985 32.596 -15.274 1.00 51.81 264 GLU A O 1
ATOM 2074 N N . ASP A 1 265 ? 22.100 32.317 -14.064 1.00 44.44 265 ASP A N 1
ATOM 2075 C CA . ASP A 1 265 ? 22.198 33.389 -13.058 1.00 44.44 265 ASP A CA 1
ATOM 2076 C C . ASP A 1 265 ? 20.835 33.622 -12.364 1.00 44.44 265 ASP A C 1
ATOM 2078 O O . ASP A 1 265 ? 19.904 34.185 -12.936 1.00 44.44 265 ASP A O 1
ATOM 2082 N N . GLY A 1 266 ? 20.758 33.188 -11.097 1.00 41.75 266 GLY A N 1
ATOM 2083 C CA . GLY A 1 266 ? 20.088 33.900 -9.996 1.00 41.75 266 GLY A CA 1
ATOM 2084 C C . GLY A 1 266 ? 18.574 33.728 -9.760 1.00 41.75 266 GLY A C 1
ATOM 2085 O O . GLY A 1 266 ? 17.764 34.275 -10.507 1.00 41.75 266 GLY A O 1
ATOM 2086 N N . PRO A 1 267 ? 18.145 33.138 -8.623 1.00 50.44 267 PRO A N 1
ATOM 2087 C CA . PRO A 1 267 ? 16.845 33.447 -8.037 1.00 50.44 267 PRO A CA 1
ATOM 2088 C C . PRO A 1 267 ? 16.905 34.807 -7.323 1.00 50.44 267 PRO A C 1
ATOM 2090 O O . PRO A 1 267 ? 17.539 34.968 -6.281 1.00 50.44 267 PRO A O 1
ATOM 2093 N N . SER A 1 268 ? 16.227 35.796 -7.907 1.00 47.00 268 SER A N 1
ATOM 2094 C CA . SER A 1 268 ? 15.969 37.094 -7.287 1.00 47.00 268 SER A CA 1
ATOM 2095 C C . SER A 1 268 ? 14.926 36.935 -6.180 1.00 47.00 268 SER A C 1
ATOM 2097 O O . SER A 1 268 ? 13.786 36.537 -6.416 1.00 47.00 268 SER A O 1
ATOM 2099 N N . THR A 1 269 ? 15.342 37.234 -4.955 1.00 55.72 269 THR A N 1
ATOM 2100 C CA . THR A 1 269 ? 14.479 37.398 -3.792 1.00 55.72 269 THR A CA 1
ATOM 2101 C C . THR A 1 269 ? 13.809 38.770 -3.844 1.00 55.72 269 THR A C 1
ATOM 2103 O O . THR A 1 269 ? 14.460 39.785 -3.598 1.00 55.72 269 THR A O 1
ATOM 2106 N N . SER A 1 270 ? 12.503 38.811 -4.094 1.00 42.72 270 SER A N 1
ATOM 2107 C CA . SER A 1 270 ? 11.657 39.937 -3.690 1.00 42.72 270 SER A CA 1
ATOM 2108 C C . SER A 1 270 ? 10.193 39.500 -3.549 1.00 42.72 270 SER A C 1
ATOM 2110 O O . SER A 1 270 ? 9.514 39.163 -4.513 1.00 42.72 270 SER A O 1
ATOM 2112 N N . GLY A 1 271 ? 9.687 39.515 -2.311 1.00 37.66 271 GLY A N 1
ATOM 2113 C CA . GLY A 1 271 ? 8.285 39.889 -2.078 1.00 37.66 271 GLY A CA 1
ATOM 2114 C C . GLY A 1 271 ? 8.115 41.411 -2.267 1.00 37.66 271 GLY A C 1
ATOM 2115 O O . GLY A 1 271 ? 9.099 42.063 -2.625 1.00 37.66 271 GLY A O 1
ATOM 2116 N N . PRO A 1 272 ? 6.957 42.037 -1.956 1.00 55.53 272 PRO A N 1
ATOM 2117 C CA . PRO A 1 272 ? 5.798 41.486 -1.246 1.00 55.53 272 PRO A CA 1
ATOM 2118 C C . PRO A 1 272 ? 4.405 41.923 -1.805 1.00 55.53 272 PRO A C 1
ATOM 2120 O O . PRO A 1 272 ? 4.303 42.743 -2.709 1.00 55.53 272 PRO A O 1
ATOM 2123 N N . ASN A 1 273 ? 3.344 41.444 -1.138 1.00 41.34 273 ASN A N 1
ATOM 2124 C CA . ASN A 1 273 ? 2.065 42.132 -0.864 1.00 41.34 273 ASN A CA 1
ATOM 2125 C C . ASN A 1 273 ? 0.909 42.226 -1.901 1.00 41.34 273 ASN A C 1
ATOM 2127 O O . ASN A 1 273 ? 1.018 42.818 -2.967 1.00 41.34 273 ASN A O 1
ATOM 2131 N N . ASN A 1 274 ? -0.266 41.828 -1.375 1.00 38.59 274 ASN A N 1
ATOM 2132 C CA . ASN A 1 274 ? -1.595 42.472 -1.424 1.00 38.59 274 ASN A CA 1
ATOM 2133 C C . ASN A 1 274 ? -2.710 41.970 -2.370 1.00 38.59 274 ASN A C 1
ATOM 2135 O O . ASN A 1 274 ? -2.666 42.125 -3.581 1.00 38.59 274 ASN A O 1
ATOM 2139 N N . SER A 1 275 ? -3.776 41.510 -1.693 1.00 40.78 275 SER A N 1
ATOM 2140 C CA . SER A 1 275 ? -5.206 41.847 -1.833 1.00 40.78 275 SER A CA 1
ATOM 2141 C C . SER A 1 275 ? -5.885 41.867 -3.200 1.00 40.78 275 SER A C 1
ATOM 2143 O O . SER A 1 275 ? -5.579 42.691 -4.050 1.00 40.78 275 SER A O 1
ATOM 2145 N N . THR A 1 276 ? -6.973 41.097 -3.313 1.00 42.81 276 THR A N 1
ATOM 2146 C CA . THR A 1 276 ? -8.392 41.544 -3.425 1.00 42.81 276 THR A CA 1
ATOM 2147 C C . THR A 1 276 ? -9.220 40.323 -3.856 1.00 42.81 276 THR A C 1
ATOM 2149 O O . THR A 1 276 ? -8.916 39.649 -4.829 1.00 42.81 276 THR A O 1
ATOM 2152 N N . GLU A 1 277 ? -10.074 39.771 -2.998 1.00 39.38 277 GLU A N 1
ATOM 2153 C CA . GLU A 1 277 ? -11.482 40.156 -2.840 1.00 39.38 277 GLU A CA 1
ATOM 2154 C C . GLU A 1 277 ? -12.280 40.077 -4.157 1.00 39.38 277 GLU A C 1
ATOM 2156 O O . GLU A 1 277 ? -12.350 41.023 -4.930 1.00 39.38 277 GLU A O 1
ATOM 2161 N N . ALA A 1 278 ? -12.925 38.930 -4.392 1.00 42.50 278 ALA A N 1
ATOM 2162 C CA . ALA A 1 278 ? -14.038 38.815 -5.332 1.00 42.50 278 ALA A CA 1
ATOM 2163 C C . ALA A 1 278 ? -15.095 37.864 -4.762 1.00 42.50 278 ALA A C 1
ATOM 2165 O O . ALA A 1 278 ? -15.168 36.666 -5.038 1.00 42.50 278 ALA A O 1
ATOM 2166 N N . THR A 1 279 ? -15.914 38.455 -3.907 1.00 42.03 279 THR A N 1
ATOM 2167 C CA . THR A 1 279 ? -17.148 37.929 -3.343 1.00 42.03 279 THR A CA 1
ATOM 2168 C C . THR A 1 279 ? -18.162 37.699 -4.465 1.00 42.03 279 THR A C 1
ATOM 2170 O O . THR A 1 279 ? -18.811 38.638 -4.913 1.00 42.03 279 THR A O 1
ATOM 2173 N N . SER A 1 280 ? -18.345 36.457 -4.914 1.00 48.19 280 SER A N 1
ATOM 2174 C CA . SER A 1 280 ? -19.497 36.096 -5.751 1.00 48.19 280 SER A CA 1
ATOM 2175 C C . SER A 1 280 ? -20.498 35.295 -4.930 1.00 48.19 280 SER A C 1
ATOM 2177 O O . SER A 1 280 ? -20.349 34.098 -4.692 1.00 48.19 280 SER A O 1
ATOM 2179 N N . LYS A 1 281 ? -21.524 36.018 -4.473 1.00 48.31 281 LYS A N 1
ATOM 2180 C CA . LYS A 1 281 ? -22.793 35.482 -3.980 1.00 48.31 281 LYS A CA 1
ATOM 2181 C C . LYS A 1 281 ? -23.404 34.604 -5.077 1.00 48.31 281 LYS A C 1
ATOM 2183 O O . LYS A 1 281 ? -23.736 35.114 -6.140 1.00 48.31 281 LYS A O 1
ATOM 2188 N N . ALA A 1 282 ? -23.597 33.318 -4.800 1.00 43.50 282 ALA A N 1
ATOM 2189 C CA . ALA A 1 282 ? -24.481 32.467 -5.586 1.00 43.50 282 ALA A CA 1
ATOM 2190 C C . ALA A 1 282 ? -25.621 31.991 -4.687 1.00 43.50 282 ALA A C 1
ATOM 2192 O O . ALA A 1 282 ? -25.451 31.220 -3.741 1.00 43.50 282 ALA A O 1
ATOM 2193 N N . THR A 1 283 ? -26.769 32.578 -4.978 1.00 40.19 283 THR A N 1
ATOM 2194 C CA . THR A 1 283 ? -28.074 32.410 -4.368 1.00 40.19 283 THR A CA 1
ATOM 2195 C C . THR A 1 283 ? -28.622 30.999 -4.604 1.00 40.19 283 THR A C 1
ATOM 2197 O O . THR A 1 283 ? -28.299 30.329 -5.578 1.00 40.19 283 THR A O 1
ATOM 2200 N N . MET A 1 284 ? -29.451 30.587 -3.652 1.00 39.38 284 MET A N 1
ATOM 2201 C CA . MET A 1 284 ? -30.200 29.341 -3.499 1.00 39.38 284 MET A CA 1
ATOM 2202 C C . MET A 1 284 ? -30.717 28.646 -4.768 1.00 39.38 284 MET A C 1
ATOM 2204 O O . MET A 1 284 ? -31.187 29.294 -5.693 1.00 39.38 284 MET A O 1
ATOM 2208 N N . ASN A 1 285 ? -30.812 27.312 -4.696 1.00 43.56 285 ASN A N 1
ATOM 2209 C CA . ASN A 1 285 ? -32.086 26.626 -4.937 1.00 43.56 285 ASN A CA 1
ATOM 2210 C C . ASN A 1 285 ? -32.115 25.252 -4.248 1.00 43.56 285 ASN A C 1
ATOM 2212 O O . ASN A 1 285 ? -31.518 24.275 -4.696 1.00 43.56 285 ASN A O 1
ATOM 2216 N N . VAL A 1 286 ? -32.833 25.206 -3.125 1.00 45.03 286 VAL A N 1
ATOM 2217 C CA . VAL A 1 286 ? -33.269 23.985 -2.444 1.00 45.03 286 VAL A CA 1
ATOM 2218 C C . VAL A 1 286 ? -34.472 23.453 -3.219 1.00 45.03 286 VAL A C 1
ATOM 2220 O O . VAL A 1 286 ? -35.576 23.971 -3.086 1.00 45.03 286 VAL A O 1
ATOM 2223 N N . VAL A 1 287 ? -34.267 22.426 -4.044 1.00 51.44 287 VAL A N 1
ATOM 2224 C CA . VAL A 1 287 ? -35.371 21.645 -4.615 1.00 51.44 287 VAL A CA 1
ATOM 2225 C C . VAL A 1 287 ? -35.592 20.434 -3.722 1.00 51.44 287 VAL A C 1
ATOM 2227 O O . VAL A 1 287 ? -34.825 19.470 -3.726 1.00 51.44 287 VAL A O 1
ATOM 2230 N N . ALA A 1 288 ? -36.653 20.523 -2.926 1.00 51.09 288 ALA A N 1
ATOM 2231 C CA . ALA A 1 288 ? -37.222 19.417 -2.181 1.00 51.09 288 ALA A CA 1
ATOM 2232 C C . ALA A 1 288 ? -37.651 18.298 -3.144 1.00 51.09 288 ALA A C 1
ATOM 2234 O O . ALA A 1 288 ? -38.339 18.550 -4.134 1.00 51.09 288 ALA A O 1
ATOM 2235 N N . LYS A 1 289 ? -37.288 17.049 -2.832 1.00 52.09 289 LYS A N 1
ATOM 2236 C CA . LYS A 1 289 ? -37.943 15.866 -3.401 1.00 52.09 289 LYS A CA 1
ATOM 2237 C C . LYS A 1 289 ? -38.694 15.111 -2.299 1.00 52.09 289 LYS A C 1
ATOM 2239 O O . LYS A 1 289 ? -38.120 14.888 -1.232 1.00 52.09 289 LYS A O 1
ATOM 2244 N N . PRO A 1 290 ? -39.964 14.743 -2.538 1.00 57.19 290 PRO A N 1
ATOM 2245 C CA . PRO A 1 290 ? -40.832 14.141 -1.536 1.00 57.19 290 PRO A CA 1
ATOM 2246 C C . PRO A 1 290 ? -40.492 12.670 -1.265 1.00 57.19 290 PRO A C 1
ATOM 2248 O O . PRO A 1 290 ? -40.151 11.906 -2.170 1.00 57.19 290 PRO A O 1
ATOM 2251 N N . LYS A 1 291 ? -40.645 12.284 0.009 1.00 48.69 291 LYS A N 1
ATOM 2252 C CA . LYS A 1 291 ? -40.695 10.898 0.487 1.00 48.69 291 LYS A CA 1
ATOM 2253 C C . LYS A 1 291 ? -41.826 10.151 -0.222 1.00 48.69 291 LYS A C 1
ATOM 2255 O O . LYS A 1 291 ? -42.976 10.570 -0.150 1.00 48.69 291 LYS A O 1
ATOM 2260 N N . THR A 1 292 ? -41.501 9.026 -0.847 1.00 47.75 292 THR A N 1
ATOM 2261 C CA . THR A 1 292 ? -42.477 8.029 -1.294 1.00 47.75 292 THR A CA 1
ATOM 2262 C C . THR A 1 292 ? -42.338 6.789 -0.422 1.00 47.75 292 THR A C 1
ATOM 2264 O O . THR A 1 292 ? -41.376 6.033 -0.515 1.00 47.75 292 THR A O 1
ATOM 2267 N N . THR A 1 293 ? -43.309 6.614 0.466 1.00 51.09 293 THR A N 1
ATOM 2268 C CA . THR A 1 293 ? -43.635 5.351 1.130 1.00 51.09 293 THR A CA 1
ATOM 2269 C C . THR A 1 293 ? -44.515 4.530 0.184 1.00 51.09 293 THR A C 1
ATOM 2271 O O . THR A 1 293 ? -45.452 5.079 -0.395 1.00 51.09 293 THR A O 1
ATOM 2274 N N . PRO A 1 294 ? -44.278 3.218 0.062 1.00 52.62 294 PRO A N 1
ATOM 2275 C CA . PRO A 1 294 ? -45.393 2.281 -0.035 1.00 52.62 294 PRO A CA 1
ATOM 2276 C C . PRO A 1 294 ? -45.163 1.117 0.941 1.00 52.62 294 PRO A C 1
ATOM 2278 O O . PRO A 1 294 ? -44.103 0.506 0.980 1.00 52.62 294 PRO A O 1
ATOM 2281 N N . ALA A 1 295 ? -46.059 0.938 1.905 1.00 45.53 295 ALA A N 1
ATOM 2282 C CA . ALA A 1 295 ? -47.330 0.220 1.783 1.00 45.53 295 ALA A CA 1
ATOM 2283 C C . ALA A 1 295 ? -47.164 -1.194 2.353 1.00 45.53 295 ALA A C 1
ATOM 2285 O O . ALA A 1 295 ? -46.555 -2.081 1.756 1.00 45.53 295 ALA A O 1
ATOM 2286 N N . ALA A 1 296 ? -47.708 -1.350 3.559 1.00 46.38 296 ALA A N 1
ATOM 2287 C CA . ALA A 1 296 ? -47.854 -2.604 4.266 1.00 46.38 296 ALA A CA 1
ATOM 2288 C C . ALA A 1 296 ? -48.583 -3.624 3.383 1.00 46.38 296 ALA A C 1
ATOM 2290 O O . ALA A 1 296 ? -49.700 -3.383 2.924 1.00 46.38 296 ALA A O 1
ATOM 2291 N N . ARG A 1 297 ? -47.955 -4.780 3.163 1.00 50.06 297 ARG A N 1
ATOM 2292 C CA . ARG A 1 297 ? -48.614 -5.949 2.588 1.00 50.06 297 ARG A CA 1
ATOM 2293 C C . ARG A 1 297 ? -48.967 -6.897 3.724 1.00 50.06 297 ARG A C 1
ATOM 2295 O O . ARG A 1 297 ? -48.125 -7.666 4.179 1.00 50.06 297 ARG A O 1
ATOM 2302 N N . ALA A 1 298 ? -50.221 -6.814 4.155 1.00 52.97 298 ALA A N 1
ATOM 2303 C CA . ALA A 1 298 ? -50.873 -7.845 4.942 1.00 52.97 298 ALA A CA 1
ATOM 2304 C C . ALA A 1 298 ? -50.766 -9.193 4.210 1.00 52.97 298 ALA A C 1
ATOM 2306 O O . ALA A 1 298 ? -50.995 -9.274 2.998 1.00 52.97 298 ALA A O 1
ATOM 2307 N N . LYS A 1 299 ? -50.407 -10.249 4.940 1.00 60.31 299 LYS A N 1
ATOM 2308 C CA . LYS A 1 299 ? -50.673 -11.624 4.524 1.00 60.31 299 LYS A CA 1
ATOM 2309 C C . LYS A 1 299 ? -51.510 -12.292 5.600 1.00 60.31 299 LYS A C 1
ATOM 2311 O O . LYS A 1 299 ? -51.039 -12.553 6.702 1.00 60.31 299 LYS A O 1
ATOM 2316 N N . GLU A 1 300 ? -52.760 -12.502 5.216 1.00 53.22 300 GLU A N 1
ATOM 2317 C CA . GLU A 1 300 ? -53.734 -13.401 5.809 1.00 53.22 300 GLU A CA 1
ATOM 2318 C C . GLU A 1 300 ? -53.174 -14.816 6.005 1.00 53.22 300 GLU A C 1
ATOM 2320 O O . GLU A 1 300 ? -52.562 -15.406 5.114 1.00 53.22 300 GLU A O 1
ATOM 2325 N N . THR A 1 301 ? -53.433 -15.330 7.206 1.00 56.19 301 THR A N 1
ATOM 2326 C CA . THR A 1 301 ? -54.058 -16.626 7.503 1.00 56.19 301 THR A CA 1
ATOM 2327 C C . THR A 1 301 ? -54.059 -17.710 6.423 1.00 56.19 301 THR A C 1
ATOM 2329 O O . THR A 1 301 ? -54.706 -17.603 5.384 1.00 56.19 301 THR A O 1
ATOM 2332 N N . THR A 1 302 ? -53.532 -18.879 6.786 1.00 50.66 302 THR A N 1
ATOM 2333 C CA . THR A 1 302 ? -54.198 -20.147 6.453 1.00 50.66 302 THR A CA 1
ATOM 2334 C C . THR A 1 302 ? -53.911 -21.183 7.537 1.00 50.66 302 THR A C 1
ATOM 2336 O O . THR A 1 302 ? -52.825 -21.745 7.622 1.00 50.66 302 THR A O 1
ATOM 2339 N N . GLN A 1 303 ? -54.918 -21.412 8.381 1.00 55.62 303 GLN A N 1
ATOM 2340 C CA . GLN A 1 303 ? -55.065 -22.624 9.180 1.00 55.62 303 GLN A CA 1
ATOM 2341 C C . GLN A 1 303 ? -55.233 -23.827 8.242 1.00 55.62 303 GLN A C 1
ATOM 2343 O O . GLN A 1 303 ? -56.016 -23.764 7.291 1.00 55.62 303 GLN A O 1
ATOM 2348 N N . LYS A 1 304 ? -54.586 -24.949 8.558 1.00 57.47 304 LYS A N 1
ATOM 2349 C CA . LYS A 1 304 ? -55.045 -26.278 8.145 1.00 57.47 304 LYS A CA 1
ATOM 2350 C C . LYS A 1 304 ? -54.728 -27.289 9.249 1.00 57.47 304 LYS A C 1
ATOM 2352 O O . LYS A 1 304 ? -53.566 -27.446 9.591 1.00 57.47 304 LYS A O 1
ATOM 2357 N N . LYS A 1 305 ? -55.828 -27.857 9.759 1.00 56.19 305 LYS A N 1
ATOM 2358 C CA . LYS A 1 305 ? -56.065 -29.175 10.376 1.00 56.19 305 LYS A CA 1
ATOM 2359 C C . LYS A 1 305 ? -54.874 -29.944 10.929 1.00 56.19 305 LYS A C 1
ATOM 2361 O O . LYS A 1 305 ? -54.016 -30.344 10.116 1.00 56.19 305 LYS A O 1
#

Radius of gyration: 39.96 Å; chains: 1; bounding box: 113×72×121 Å

Organism: Caenorhabditis brenneri (NCBI:txid135651)

Sequence (305 aa):
MPRPDTEGLLKEEADKVLEAYFKSQEAEIDDLIIGPCYDEDKDDRIFGKLSGNGPLAAQERRDGRVRVGHEGGVGEFLAKCPHLDATRALTLLSEHPMGKAIEIGKKMIMAPRGHVSKMVEKILEDPLDHDFQRADAQDEKMKRQKRALGKKYVPPPVLRRAEIEKRLADAEDPDKVDQEYRHVDWEAAIAEENNRRARADKARAKKAKAEKAKAEKARAKKARAEEARAEKAGAAKAEPIKRKHSSPAGKENSAKRARRDASEDGPSTSGPNNSTEATSKATMNVVAKPKTTPAARAKETTQKK